Protein AF-A0A841IVF7-F1 (afdb_monomer_lite)

Radius of gyration: 19.18 Å; chains: 1; bounding box: 42×54×50 Å

Sequence (200 aa):
MPTNTLSPRYLPDASALAEALTGLGLSGRTAALVEQDPHLAGEALLDEADALRAAGAIQEALVLLDALIVHAPETEDRQYAAIGKLAILLEEQLFPLEAAHLVADLVASSVLEEGPAAALAPLLEEHGELDAALECYDIAVRGYLSAGVPEQAVLLLAVPLAGRARVRAALGLEPDFLDTAVHGLGTPEELMEELAAQVN

pLDDT: mean 80.24, std 16.7, range [33.09, 97.31]

Organism: NCBI:txid1478215

Foldseek 3Di:
DDDPPPDPPPQFPLVLLLVLCVVLVVPDDLSVCCVPPLLVSLVVLLVVLVVCVVVVVLVSSLSSLVSQLRGRRDPQSNLSSLLSNLVSCVVVVHPVVVNVVSLVVSLPPPPNALVSLLSNLVVCVVVVVLVSSLVSLCRNCVVDPPPHADPVCCLVNLSSLCSNLVSCVVVVHDDDPSVVVNVVPDDPVVSVVVVVVVVD

Structure (mmCIF, N/CA/C/O backbone):
data_AF-A0A841IVF7-F1
#
_entry.id   AF-A0A841IVF7-F1
#
loop_
_atom_site.group_PDB
_atom_site.id
_atom_site.type_symbol
_atom_site.label_atom_id
_atom_site.label_alt_id
_atom_site.label_comp_id
_atom_site.label_asym_id
_atom_site.label_entity_id
_atom_site.label_seq_id
_atom_site.pdbx_PDB_ins_code
_atom_site.Cartn_x
_atom_site.Cartn_y
_atom_site.Cartn_z
_atom_site.occupancy
_atom_site.B_iso_or_equiv
_atom_site.auth_seq_id
_atom_site.auth_comp_id
_atom_site.auth_asym_id
_atom_site.auth_atom_id
_atom_site.pdbx_PDB_model_num
ATOM 1 N N . MET A 1 1 ? 25.537 33.140 23.613 1.00 42.41 1 MET A N 1
ATOM 2 C CA . MET A 1 1 ? 25.293 31.758 23.160 1.00 42.41 1 MET A CA 1
ATOM 3 C C . MET A 1 1 ? 23.881 31.710 22.611 1.00 42.41 1 MET A C 1
ATOM 5 O O . MET A 1 1 ? 22.975 32.016 23.377 1.00 42.41 1 MET A O 1
ATOM 9 N N . PRO A 1 2 ? 23.693 31.493 21.302 1.00 35.69 2 PRO A N 1
ATOM 10 C CA . PRO A 1 2 ? 22.363 31.466 20.713 1.00 35.69 2 PRO A CA 1
ATOM 11 C C . PRO A 1 2 ? 21.631 30.204 21.177 1.00 35.69 2 PRO A C 1
ATOM 13 O O . PRO A 1 2 ? 22.116 29.087 21.012 1.00 35.69 2 PRO A O 1
ATOM 16 N N . THR A 1 3 ? 20.479 30.409 21.803 1.00 36.22 3 THR A N 1
ATOM 17 C CA . THR A 1 3 ? 19.482 29.382 22.086 1.00 36.22 3 THR A CA 1
ATOM 18 C C . THR A 1 3 ? 18.964 28.849 20.759 1.00 36.22 3 THR A C 1
ATOM 20 O O . THR A 1 3 ? 18.288 29.562 20.020 1.00 36.22 3 THR A O 1
ATOM 23 N N . ASN A 1 4 ? 19.326 27.608 20.448 1.00 33.09 4 ASN A N 1
ATOM 24 C CA . ASN A 1 4 ? 18.807 26.866 19.312 1.00 33.09 4 ASN A CA 1
ATOM 25 C C . ASN A 1 4 ? 17.347 26.501 19.616 1.00 33.09 4 ASN A C 1
ATOM 27 O O . ASN A 1 4 ? 17.060 25.468 20.216 1.00 33.09 4 ASN A O 1
ATOM 31 N N . THR A 1 5 ? 16.425 27.403 19.288 1.00 38.22 5 THR A N 1
ATOM 32 C CA . THR A 1 5 ? 14.998 27.100 19.226 1.00 38.22 5 THR A CA 1
ATOM 33 C C . THR A 1 5 ? 14.783 26.165 18.046 1.00 38.22 5 THR A C 1
ATOM 35 O O . THR A 1 5 ? 14.667 26.610 16.903 1.00 38.22 5 THR A O 1
ATOM 38 N N . LEU A 1 6 ? 14.761 24.862 18.332 1.00 34.84 6 LEU A N 1
ATOM 39 C CA . LEU A 1 6 ? 14.143 23.874 17.458 1.00 34.84 6 LEU A CA 1
ATOM 40 C C . LEU A 1 6 ? 12.738 24.388 17.131 1.00 34.84 6 LEU A C 1
ATOM 42 O O . LEU A 1 6 ? 11.906 24.561 18.020 1.00 34.84 6 LEU A O 1
ATOM 46 N N . SER A 1 7 ? 12.522 24.720 15.859 1.00 33.22 7 SER A N 1
ATOM 47 C CA . SER A 1 7 ? 11.189 25.026 15.347 1.00 33.22 7 SER A CA 1
ATOM 48 C C . SER A 1 7 ? 10.278 23.837 15.662 1.00 33.22 7 SER A C 1
ATOM 50 O O . SER A 1 7 ? 10.745 22.701 15.534 1.00 33.22 7 SER A O 1
ATOM 52 N N . PRO A 1 8 ? 9.020 24.055 16.080 1.00 37.00 8 PRO A N 1
ATOM 53 C CA . PRO A 1 8 ? 8.090 22.957 16.263 1.00 37.00 8 PRO A CA 1
ATOM 54 C C . PRO A 1 8 ? 7.908 22.314 14.890 1.00 37.00 8 PRO A C 1
ATOM 56 O O . PRO A 1 8 ? 7.289 22.893 13.997 1.00 37.00 8 PRO A O 1
ATOM 59 N N . ARG A 1 9 ? 8.522 21.142 14.694 1.00 39.34 9 ARG A N 1
ATOM 60 C CA . ARG A 1 9 ? 8.102 20.230 13.635 1.00 39.34 9 ARG A CA 1
ATOM 61 C C . ARG A 1 9 ? 6.612 20.035 13.868 1.00 39.34 9 ARG A C 1
ATOM 63 O O . ARG A 1 9 ? 6.215 19.773 15.000 1.00 39.34 9 ARG A O 1
ATOM 70 N N . TYR A 1 10 ? 5.826 20.309 12.837 1.00 37.81 10 TYR A N 1
ATOM 71 C CA . TYR A 1 10 ? 4.382 20.134 12.805 1.00 37.81 10 TYR A CA 1
ATOM 72 C C . TYR A 1 10 ? 4.056 18.790 13.464 1.00 37.81 10 TYR A C 1
ATOM 74 O O . TYR A 1 10 ? 4.381 17.756 12.894 1.00 37.81 10 TYR A O 1
ATOM 82 N N . LEU A 1 11 ? 3.559 18.809 14.704 1.00 40.91 11 LEU A N 1
ATOM 83 C CA . LEU A 1 11 ? 3.090 17.599 15.363 1.00 40.91 11 LEU A CA 1
ATOM 84 C C . LEU A 1 11 ? 1.728 17.316 14.725 1.00 40.91 11 LEU A C 1
ATOM 86 O O . LEU A 1 11 ? 0.830 18.151 14.866 1.00 40.91 11 LEU A O 1
ATOM 90 N N . PRO A 1 12 ? 1.587 16.225 13.965 1.00 52.69 12 PRO A N 1
ATOM 91 C CA . PRO A 1 12 ? 0.292 15.804 13.457 1.00 52.69 12 PRO A CA 1
ATOM 92 C C . PRO A 1 12 ? -0.668 15.591 14.632 1.00 52.69 12 PRO A C 1
ATOM 94 O O . PRO A 1 12 ? -0.243 15.352 15.765 1.00 52.69 12 PRO A O 1
ATOM 97 N N . ASP A 1 13 ? -1.962 15.769 14.374 1.00 66.06 13 ASP A N 1
ATOM 98 C CA . ASP A 1 13 ? -2.992 15.855 15.408 1.00 66.06 13 ASP A CA 1
ATOM 99 C C . ASP A 1 13 ? -3.288 14.480 16.029 1.00 66.06 13 ASP A C 1
ATOM 101 O O . ASP A 1 13 ? -4.289 13.831 15.729 1.00 66.06 13 ASP A O 1
ATOM 105 N N . ALA A 1 14 ? -2.391 14.022 16.904 1.00 64.31 14 ALA A N 1
ATOM 106 C CA . ALA A 1 14 ? -2.543 12.789 17.671 1.00 64.31 14 ALA A CA 1
ATOM 107 C C . ALA A 1 14 ? -3.846 12.776 18.496 1.00 64.31 14 ALA A C 1
ATOM 109 O O . ALA A 1 14 ? -4.376 11.705 18.785 1.00 64.31 14 ALA A O 1
ATOM 110 N N . SER A 1 15 ? -4.394 13.954 18.828 1.00 67.69 15 SER A N 1
ATOM 111 C CA . SER A 1 15 ? -5.693 14.079 19.495 1.00 67.69 15 SER A CA 1
ATOM 112 C C . SER A 1 15 ? -6.836 13.658 18.571 1.00 67.69 15 SER A C 1
ATOM 114 O O . SER A 1 15 ? -7.717 12.918 18.999 1.00 67.69 15 SER A O 1
ATOM 116 N N . ALA A 1 16 ? -6.807 14.068 17.301 1.00 69.81 16 ALA A N 1
ATOM 117 C CA . ALA A 1 16 ? -7.817 13.672 16.321 1.00 69.81 16 ALA A CA 1
ATOM 118 C C . ALA A 1 16 ? -7.763 12.169 15.991 1.00 69.81 16 ALA A C 1
ATOM 120 O O . ALA A 1 16 ? -8.808 11.523 15.894 1.00 69.81 16 ALA A O 1
ATOM 121 N N . LEU A 1 17 ? -6.560 11.582 15.904 1.00 73.88 17 LEU A N 1
ATOM 122 C CA . LEU A 1 17 ? -6.412 10.128 15.764 1.00 73.88 17 LEU A CA 1
ATOM 123 C C . LEU A 1 17 ? -6.995 9.397 16.986 1.00 73.88 17 LEU A C 1
ATOM 125 O O . LEU A 1 17 ? -7.781 8.467 16.830 1.00 73.88 17 LEU A O 1
ATOM 129 N N . ALA A 1 18 ? -6.687 9.850 18.205 1.00 71.94 18 ALA A N 1
ATOM 130 C CA . ALA A 1 18 ? -7.222 9.258 19.433 1.00 71.94 18 ALA A CA 1
ATOM 131 C C . ALA A 1 18 ? -8.760 9.359 19.541 1.00 71.94 18 ALA A C 1
ATOM 133 O O . ALA A 1 18 ? -9.417 8.419 20.008 1.00 71.94 18 ALA A O 1
ATOM 134 N N . GLU A 1 19 ? -9.356 10.465 19.084 1.00 73.06 19 GLU A N 1
ATOM 135 C CA . GLU A 1 19 ? -10.814 10.625 19.010 1.00 73.06 19 GLU A CA 1
ATOM 136 C C . GLU A 1 19 ? -11.451 9.616 18.044 1.00 73.06 19 GLU A C 1
ATOM 138 O O . GLU A 1 19 ? -12.434 8.962 18.409 1.00 73.06 19 GLU A O 1
ATOM 143 N N . ALA A 1 20 ? -10.864 9.422 16.857 1.00 71.81 20 ALA A N 1
ATOM 144 C CA . ALA A 1 20 ? -11.337 8.432 15.888 1.00 71.81 20 ALA A CA 1
ATOM 145 C C . ALA A 1 20 ? -11.286 7.000 16.454 1.00 71.81 20 ALA A C 1
ATOM 147 O O . ALA A 1 20 ? -12.266 6.257 16.361 1.00 71.81 20 ALA A O 1
ATOM 148 N N . LEU A 1 21 ? -10.190 6.639 17.132 1.00 76.75 21 LEU A N 1
ATOM 149 C CA . LEU A 1 21 ? -10.031 5.322 17.766 1.00 76.75 21 LEU A CA 1
ATOM 150 C C . LEU A 1 21 ? -11.040 5.084 18.891 1.00 76.75 21 LEU A C 1
ATOM 152 O O . LEU A 1 21 ? -11.575 3.982 19.034 1.00 76.75 21 LEU A O 1
ATOM 156 N N . THR A 1 22 ? -11.341 6.127 19.664 1.00 76.31 22 THR A N 1
ATOM 157 C CA . THR A 1 22 ? -12.374 6.071 20.706 1.00 76.31 22 THR A CA 1
ATOM 158 C C . THR A 1 22 ? -13.757 5.850 20.093 1.00 76.31 22 THR A C 1
ATOM 160 O O . THR A 1 22 ? -14.528 5.036 20.602 1.00 76.31 22 THR A O 1
ATOM 163 N N . GLY A 1 23 ? -14.062 6.523 18.977 1.00 72.38 23 GLY A N 1
ATOM 164 C CA . GLY A 1 23 ? -15.309 6.341 18.228 1.00 72.38 23 GLY A CA 1
ATOM 165 C C . GLY A 1 23 ? -15.510 4.917 17.696 1.00 72.38 23 GLY A C 1
ATOM 166 O O . GLY A 1 23 ? -16.646 4.451 17.636 1.00 72.38 23 GLY A O 1
ATOM 167 N N . LEU A 1 24 ? -14.418 4.213 17.386 1.00 71.88 24 LEU A N 1
ATOM 168 C CA . LEU A 1 24 ? -14.417 2.815 16.935 1.00 71.88 24 LEU A CA 1
ATOM 169 C C . LEU A 1 24 ? -14.447 1.788 18.076 1.00 71.88 24 LEU A C 1
ATOM 171 O O . LEU A 1 24 ? -14.479 0.586 17.827 1.00 71.88 24 LEU A O 1
ATOM 175 N N . GLY A 1 25 ? -14.417 2.228 19.337 1.00 70.12 25 GLY A N 1
ATOM 176 C CA . GLY A 1 25 ? -14.333 1.315 20.478 1.00 70.12 25 GLY A CA 1
ATOM 177 C C . GLY A 1 25 ? -12.988 0.587 20.588 1.00 70.12 25 GLY A C 1
ATOM 178 O O . GLY A 1 25 ? -12.860 -0.321 21.409 1.00 70.12 25 GLY A O 1
ATOM 179 N N . LEU A 1 26 ? -11.959 1.024 19.849 1.00 69.44 26 LEU A N 1
ATOM 180 C CA . LEU A 1 26 ? -10.576 0.525 19.921 1.00 69.44 26 LEU A CA 1
ATOM 181 C C . LEU A 1 26 ? -9.836 1.070 21.163 1.00 69.44 26 LEU A C 1
ATOM 183 O O . LEU A 1 26 ? -8.617 1.260 21.188 1.00 69.44 26 LEU A O 1
ATOM 187 N N . SER A 1 27 ? -10.591 1.347 22.229 1.00 58.25 27 SER A N 1
ATOM 188 C CA . SER A 1 27 ? -10.104 1.915 23.479 1.00 58.25 27 SER A CA 1
ATOM 189 C C . SER A 1 27 ? -9.449 0.821 24.320 1.00 58.25 27 SER A C 1
ATOM 191 O O . SER A 1 27 ? -10.119 0.039 24.997 1.00 58.25 27 SER A O 1
ATOM 193 N N . GLY A 1 28 ? -8.123 0.755 24.265 1.00 66.94 28 GLY A N 1
ATOM 194 C CA . GLY A 1 28 ? -7.343 -0.235 24.992 1.00 66.94 28 GLY A CA 1
ATOM 195 C C . GLY A 1 28 ? -5.858 -0.109 24.688 1.00 66.94 28 GLY A C 1
ATOM 196 O O . GLY A 1 28 ? -5.258 0.944 24.892 1.00 66.94 28 GLY A O 1
ATOM 197 N N . ARG A 1 29 ? -5.260 -1.201 24.205 1.00 60.38 29 ARG A N 1
ATOM 198 C CA . ARG A 1 29 ? -3.818 -1.296 23.942 1.00 60.38 29 ARG A CA 1
ATOM 199 C C . ARG A 1 29 ? -3.355 -0.343 22.837 1.00 60.38 29 ARG A C 1
ATOM 201 O O . ARG A 1 29 ? -2.281 0.228 22.962 1.00 60.38 29 ARG A O 1
ATOM 208 N N . THR A 1 30 ? -4.176 -0.143 21.811 1.00 64.88 30 THR A N 1
ATOM 209 C CA . THR A 1 30 ? -3.836 0.632 20.611 1.00 64.88 30 THR A CA 1
ATOM 210 C C . THR A 1 30 ? -3.903 2.139 20.862 1.00 64.88 30 THR A C 1
ATOM 212 O O . THR A 1 30 ? -2.964 2.853 20.532 1.00 64.88 30 THR A O 1
ATOM 215 N N . ALA A 1 31 ? -4.927 2.621 21.577 1.00 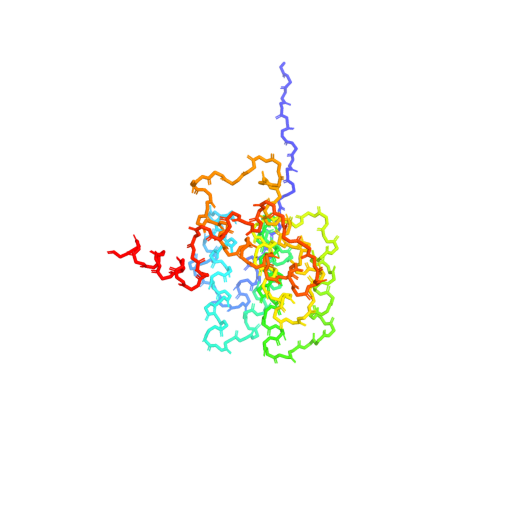65.50 31 ALA A N 1
ATOM 216 C CA . ALA A 1 31 ? -4.974 4.009 22.053 1.00 65.50 31 ALA A CA 1
ATOM 217 C C . ALA A 1 31 ? -3.799 4.344 22.995 1.00 65.50 31 ALA A C 1
ATOM 219 O O . ALA A 1 31 ? -3.183 5.399 22.874 1.00 65.50 31 ALA A O 1
ATOM 220 N N . ALA A 1 32 ? -3.428 3.415 23.887 1.00 66.75 32 ALA A N 1
ATOM 221 C CA . ALA A 1 32 ? -2.254 3.583 24.742 1.00 66.75 32 ALA A CA 1
ATOM 222 C C . ALA A 1 32 ? -0.936 3.606 23.945 1.00 66.75 32 ALA A C 1
ATOM 224 O O . ALA A 1 32 ? -0.005 4.299 24.348 1.00 66.75 32 ALA A O 1
ATOM 225 N N . LEU A 1 33 ? -0.852 2.876 22.826 1.00 68.75 33 LEU A N 1
ATOM 226 C CA . LEU A 1 33 ? 0.311 2.875 21.937 1.00 68.75 33 LEU A CA 1
ATOM 227 C C . LEU A 1 33 ? 0.450 4.218 21.204 1.00 68.75 33 LEU A C 1
ATOM 229 O O . LEU A 1 33 ? 1.538 4.780 21.194 1.00 68.75 33 LEU A O 1
ATOM 233 N N . VAL A 1 34 ? -0.656 4.781 20.700 1.00 70.19 34 VAL A N 1
ATOM 234 C CA . VAL A 1 34 ? -0.689 6.124 20.082 1.00 70.19 34 VAL A CA 1
ATOM 235 C C . VAL A 1 34 ? -0.215 7.205 21.049 1.00 70.19 34 VAL A C 1
ATOM 237 O O . VAL A 1 34 ? 0.497 8.118 20.646 1.00 70.19 34 VAL A O 1
ATOM 240 N N . GLU A 1 35 ? -0.583 7.113 22.328 1.00 68.50 35 GLU A N 1
ATOM 241 C CA . GLU A 1 35 ? -0.150 8.084 23.338 1.00 68.50 35 GLU A CA 1
ATOM 242 C C . GLU A 1 35 ? 1.317 7.907 23.766 1.00 68.50 35 GLU A C 1
ATOM 244 O O . GLU A 1 35 ? 1.982 8.891 24.095 1.00 68.50 35 GLU A O 1
ATOM 249 N N . GLN A 1 36 ? 1.819 6.669 23.809 1.00 73.00 36 GLN A N 1
ATOM 250 C CA . GLN A 1 36 ? 3.150 6.353 24.344 1.00 73.00 36 GLN A CA 1
ATOM 251 C C . GLN A 1 36 ? 4.253 6.401 23.288 1.00 73.00 36 GLN A C 1
ATOM 253 O O . GLN A 1 36 ? 5.351 6.869 23.588 1.00 73.00 36 GLN A O 1
ATOM 258 N N . ASP A 1 37 ? 3.966 5.922 22.079 1.00 72.88 37 ASP A N 1
ATOM 259 C CA . ASP A 1 37 ? 4.894 5.900 20.953 1.00 72.88 37 ASP A CA 1
ATOM 260 C C . ASP A 1 37 ? 4.135 6.070 19.621 1.00 72.88 37 ASP A C 1
ATOM 262 O O . ASP A 1 37 ? 3.847 5.091 18.927 1.00 72.88 37 ASP A O 1
ATOM 266 N N . PRO A 1 38 ? 3.789 7.320 19.251 1.00 67.06 38 PRO A N 1
ATOM 267 C CA . PRO A 1 38 ? 3.037 7.611 18.033 1.00 67.06 38 PRO A CA 1
ATOM 268 C C . PRO A 1 38 ? 3.677 7.057 16.753 1.00 67.06 38 PRO A C 1
ATOM 270 O O . PRO A 1 38 ? 2.960 6.775 15.800 1.00 67.06 38 PRO A O 1
ATOM 273 N N . HIS A 1 39 ? 5.004 6.898 16.725 1.00 67.88 39 HIS A N 1
ATOM 274 C CA . HIS A 1 39 ? 5.728 6.394 15.556 1.00 67.88 39 HIS A CA 1
ATOM 275 C C . HIS A 1 39 ? 5.535 4.887 15.362 1.00 67.88 39 HIS A C 1
ATOM 277 O O . HIS A 1 39 ? 5.452 4.426 14.234 1.00 67.88 39 HIS A O 1
ATOM 283 N N . LEU A 1 40 ? 5.421 4.123 16.453 1.00 70.75 40 LEU A N 1
ATOM 284 C CA . LEU A 1 40 ? 5.098 2.691 16.391 1.00 70.75 40 LEU A CA 1
ATOM 285 C C . LEU A 1 40 ? 3.592 2.430 16.285 1.00 70.75 40 LEU A C 1
ATOM 287 O O . LEU A 1 40 ? 3.162 1.291 16.110 1.00 70.75 40 LEU A O 1
ATOM 291 N N . ALA A 1 41 ? 2.775 3.472 16.429 1.00 78.94 41 ALA A N 1
ATOM 292 C CA . ALA A 1 41 ? 1.334 3.330 16.403 1.00 78.94 41 ALA A CA 1
ATOM 293 C C . ALA A 1 41 ? 0.769 3.133 14.995 1.00 78.94 41 ALA A C 1
ATOM 295 O O . ALA A 1 41 ? -0.257 2.473 14.873 1.00 78.94 41 ALA A O 1
ATOM 296 N N . GLY A 1 42 ? 1.420 3.664 13.956 1.00 82.00 42 GLY A N 1
ATOM 297 C CA . GLY A 1 42 ? 0.974 3.511 12.569 1.00 82.00 42 GLY A CA 1
ATOM 298 C C . GLY A 1 42 ? 0.882 2.050 12.141 1.00 82.00 42 GLY A C 1
ATOM 299 O O . GLY A 1 42 ? -0.206 1.581 11.820 1.00 82.00 42 GLY A O 1
ATOM 300 N N . GLU A 1 43 ? 1.989 1.313 12.246 1.00 83.81 43 GLU A N 1
ATOM 301 C CA . GLU A 1 43 ? 2.066 -0.123 11.930 1.00 83.81 43 GLU A CA 1
ATOM 302 C C . GLU A 1 43 ? 1.032 -0.941 12.720 1.00 83.81 43 GLU A C 1
ATOM 304 O O . GLU A 1 43 ? 0.234 -1.670 12.140 1.00 83.81 43 GLU A O 1
ATOM 309 N N . ALA A 1 44 ? 0.944 -0.738 14.038 1.00 85.31 44 ALA A N 1
ATOM 310 C CA . ALA A 1 44 ? -0.021 -1.460 14.868 1.00 85.31 44 ALA A CA 1
ATOM 311 C C . ALA A 1 44 ? -1.490 -1.155 14.511 1.00 85.31 44 ALA A C 1
ATOM 313 O O . ALA A 1 44 ? -2.369 -1.991 14.721 1.00 85.31 44 ALA A O 1
ATOM 314 N N . LEU A 1 45 ? -1.780 0.053 14.022 1.00 88.94 45 LEU A N 1
ATOM 315 C CA . LEU A 1 45 ? -3.118 0.437 13.572 1.00 88.94 45 LEU A CA 1
ATOM 316 C C . LEU A 1 45 ? -3.429 -0.096 12.168 1.00 88.94 45 LEU A C 1
ATOM 318 O O . LEU A 1 45 ? -4.589 -0.398 11.894 1.00 88.94 45 LEU A O 1
ATOM 322 N N . LEU A 1 46 ? -2.424 -0.240 11.303 1.00 91.31 46 LEU A N 1
ATOM 323 C CA . LEU A 1 46 ? -2.560 -0.927 10.016 1.00 91.31 46 LEU A CA 1
ATOM 324 C C . LEU A 1 46 ? -2.861 -2.419 10.231 1.00 91.31 46 LEU A C 1
ATOM 326 O O . LEU A 1 46 ? -3.839 -2.918 9.677 1.00 91.31 46 LEU A O 1
ATOM 330 N N . ASP A 1 47 ? -2.130 -3.084 11.131 1.00 90.44 47 ASP A N 1
ATOM 331 C CA . ASP A 1 47 ? -2.389 -4.479 11.522 1.00 90.44 47 ASP A CA 1
ATOM 332 C C . ASP A 1 47 ? -3.812 -4.671 12.077 1.00 90.44 47 ASP A C 1
ATOM 334 O O . ASP A 1 47 ? -4.490 -5.662 11.790 1.00 90.44 47 ASP A O 1
ATOM 338 N N . GLU A 1 48 ? -4.297 -3.716 12.877 1.00 89.75 48 GLU A N 1
ATOM 339 C CA . GLU A 1 48 ? -5.665 -3.740 13.402 1.00 89.75 48 GLU A CA 1
ATOM 340 C C . GLU A 1 48 ? -6.705 -3.564 12.281 1.00 89.75 48 GLU A C 1
ATOM 342 O O . GLU A 1 48 ? -7.733 -4.245 12.286 1.00 89.75 48 GLU A O 1
ATOM 347 N N . ALA A 1 49 ? -6.448 -2.695 11.297 1.00 91.88 49 ALA A N 1
ATOM 348 C CA . ALA A 1 49 ? -7.326 -2.539 10.138 1.00 91.88 49 ALA A CA 1
ATOM 349 C C . ALA A 1 49 ? -7.423 -3.841 9.325 1.00 91.88 49 ALA A C 1
ATOM 351 O O . ALA A 1 49 ? -8.526 -4.245 8.939 1.00 91.88 49 ALA A O 1
ATOM 352 N N . ASP A 1 50 ? -6.301 -4.538 9.137 1.00 92.25 50 ASP A N 1
ATOM 353 C CA . ASP A 1 50 ? -6.266 -5.847 8.482 1.00 92.25 50 ASP A CA 1
ATOM 354 C C . ASP A 1 50 ? -7.004 -6.920 9.295 1.00 92.25 50 ASP A C 1
ATOM 356 O O . ASP A 1 50 ? -7.758 -7.722 8.733 1.00 92.25 50 ASP A O 1
ATOM 360 N N . ALA A 1 51 ? -6.877 -6.908 10.626 1.00 91.06 51 ALA A N 1
ATOM 361 C CA . ALA A 1 51 ? -7.622 -7.811 11.502 1.00 91.06 51 ALA A CA 1
ATOM 362 C C . ALA A 1 51 ? -9.143 -7.574 11.432 1.00 91.06 51 ALA A C 1
ATOM 364 O O . ALA A 1 51 ? -9.917 -8.535 11.351 1.00 91.06 51 ALA A O 1
ATOM 365 N N . LEU A 1 52 ? -9.582 -6.310 11.413 1.00 91.31 52 LEU A N 1
ATOM 366 C CA . LEU A 1 52 ? -10.989 -5.936 11.233 1.00 91.31 52 LEU A CA 1
ATOM 367 C C . LEU A 1 52 ? -11.520 -6.419 9.880 1.00 91.31 52 LEU A C 1
ATOM 369 O O . LEU A 1 52 ? -12.580 -7.049 9.819 1.00 91.31 52 LEU A O 1
ATOM 373 N N . ARG A 1 53 ? -10.754 -6.196 8.806 1.00 93.75 53 ARG A N 1
ATOM 374 C CA . ARG A 1 53 ? -11.079 -6.682 7.461 1.00 93.75 53 ARG A CA 1
ATOM 375 C C . ARG A 1 53 ? -11.219 -8.205 7.436 1.00 93.75 53 ARG A C 1
ATOM 377 O O . ARG A 1 53 ? -12.241 -8.710 6.975 1.00 93.75 53 ARG A O 1
ATOM 384 N N . ALA A 1 54 ? -10.255 -8.939 7.994 1.00 93.31 54 ALA A N 1
ATOM 385 C CA . ALA A 1 54 ? -10.286 -10.402 8.060 1.00 93.31 54 ALA A CA 1
ATOM 386 C C . ALA A 1 54 ? -11.475 -10.945 8.879 1.00 93.31 54 ALA A C 1
ATOM 388 O O . ALA A 1 54 ? -11.983 -12.034 8.600 1.00 93.31 54 ALA A O 1
ATOM 389 N N . ALA A 1 55 ? -11.951 -10.184 9.868 1.00 92.88 55 ALA A N 1
ATOM 390 C CA . ALA A 1 55 ? -13.149 -10.497 10.644 1.00 92.88 55 ALA A CA 1
ATOM 391 C C . ALA A 1 55 ? -14.472 -10.120 9.937 1.00 92.88 55 ALA A C 1
ATOM 393 O O . ALA A 1 55 ? -15.548 -10.387 10.478 1.00 92.88 55 ALA A O 1
ATOM 394 N N . GLY A 1 56 ? -14.415 -9.508 8.748 1.00 92.38 56 GLY A N 1
ATOM 395 C CA . GLY A 1 56 ? -15.578 -9.022 8.000 1.00 92.38 56 GLY A CA 1
ATOM 396 C C . GLY A 1 56 ? -16.136 -7.683 8.501 1.00 92.38 56 GLY A C 1
ATOM 397 O O . GLY A 1 56 ? -17.196 -7.254 8.042 1.00 92.38 56 GLY A O 1
ATOM 398 N N . ALA A 1 57 ? -15.440 -7.007 9.419 1.00 92.50 57 ALA A N 1
ATOM 399 C CA . ALA A 1 57 ? -15.776 -5.672 9.917 1.00 92.50 57 ALA A CA 1
ATOM 400 C C . ALA A 1 57 ? -15.258 -4.589 8.947 1.00 92.50 57 ALA A C 1
ATOM 402 O O . ALA A 1 57 ? -14.416 -3.754 9.283 1.00 92.50 57 ALA A O 1
ATOM 403 N N . ILE A 1 58 ? -15.729 -4.655 7.695 1.00 93.94 58 ILE A N 1
ATOM 404 C CA . ILE A 1 58 ? -15.221 -3.847 6.575 1.00 93.94 58 ILE A CA 1
ATOM 405 C C . ILE A 1 58 ? -15.397 -2.347 6.827 1.00 93.94 58 ILE A C 1
ATOM 407 O O . ILE A 1 58 ? -14.504 -1.555 6.535 1.00 93.94 58 ILE A O 1
ATOM 411 N N . GLN A 1 59 ? -16.536 -1.934 7.386 1.00 91.19 59 GLN A N 1
ATOM 412 C CA . GLN A 1 59 ? -16.812 -0.517 7.606 1.00 91.19 59 GLN A CA 1
ATOM 413 C C . GLN A 1 59 ? -15.904 0.070 8.691 1.00 91.19 59 GLN A C 1
ATOM 415 O O . GLN A 1 59 ? -15.442 1.202 8.558 1.00 91.19 59 GLN A O 1
ATOM 420 N N . GLU A 1 60 ? -15.646 -0.694 9.747 1.00 89.25 60 GLU A N 1
ATOM 421 C CA . GLU A 1 60 ? -14.747 -0.329 10.834 1.00 89.25 60 GLU A CA 1
ATOM 422 C C . GLU A 1 60 ? -13.300 -0.224 10.342 1.00 89.25 60 GLU A C 1
ATOM 424 O O . GLU A 1 60 ? -12.629 0.760 10.655 1.00 89.25 60 GLU A O 1
ATOM 429 N N . ALA A 1 61 ? -12.853 -1.173 9.509 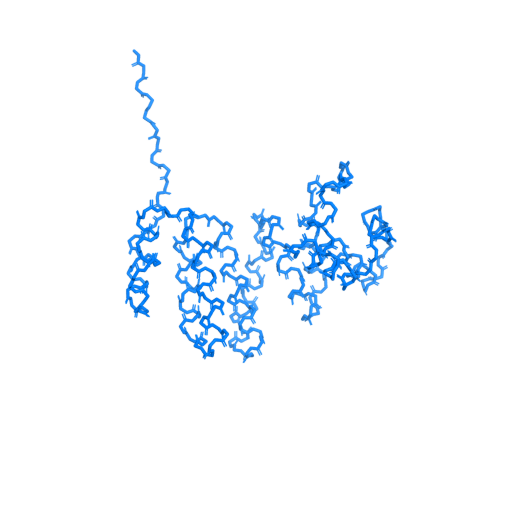1.00 93.50 61 ALA A N 1
ATOM 430 C CA . ALA A 1 61 ? -11.545 -1.114 8.859 1.00 93.50 61 ALA A CA 1
ATOM 431 C C . ALA A 1 61 ? -11.402 0.151 7.995 1.00 93.50 61 ALA A C 1
ATOM 433 O O . ALA A 1 61 ? -10.424 0.884 8.130 1.00 93.50 61 ALA A O 1
ATOM 434 N N . LEU A 1 62 ? -12.406 0.466 7.166 1.00 93.19 62 LEU A N 1
ATOM 435 C CA . LEU A 1 62 ? -12.394 1.668 6.323 1.00 93.19 62 LEU A CA 1
ATOM 436 C C . LEU A 1 62 ? -12.323 2.961 7.145 1.00 93.19 62 LEU A C 1
ATOM 438 O O . LEU A 1 62 ? -11.555 3.855 6.799 1.00 93.19 62 LEU A O 1
ATOM 442 N N . VAL A 1 63 ? -13.074 3.059 8.248 1.00 91.31 63 VAL A N 1
ATOM 443 C CA . VAL A 1 63 ? -13.030 4.245 9.123 1.00 91.31 63 VAL A CA 1
ATOM 444 C C . VAL A 1 63 ? -11.659 4.394 9.785 1.00 91.31 63 VAL A C 1
ATOM 446 O O . VAL A 1 63 ? -11.157 5.513 9.899 1.00 91.31 63 VAL A O 1
ATOM 449 N N . LEU A 1 64 ? -11.039 3.288 10.204 1.00 91.06 64 LEU A N 1
ATOM 450 C CA . LEU A 1 64 ? -9.695 3.310 10.778 1.00 91.06 64 LEU A CA 1
ATOM 451 C C . LEU A 1 64 ? -8.647 3.766 9.752 1.00 91.06 64 LEU A C 1
ATOM 453 O O . LEU A 1 64 ? -7.831 4.639 10.050 1.00 91.06 64 LEU A O 1
ATOM 457 N N . LEU A 1 65 ? -8.705 3.230 8.533 1.00 94.38 65 LEU A N 1
ATOM 458 C CA . LEU A 1 65 ? -7.800 3.608 7.447 1.00 94.38 65 LEU A CA 1
ATOM 459 C C . LEU A 1 65 ? -7.980 5.079 7.057 1.00 94.38 65 LEU A C 1
ATOM 461 O O . LEU A 1 65 ? -6.990 5.788 6.900 1.00 94.38 65 LEU A O 1
ATOM 465 N N . ASP A 1 66 ? -9.216 5.581 7.000 1.00 93.44 66 ASP A N 1
ATOM 466 C CA . ASP A 1 66 ? -9.481 7.008 6.781 1.00 93.44 66 ASP A CA 1
ATOM 467 C C . ASP A 1 66 ? -8.875 7.892 7.877 1.00 93.44 66 ASP A C 1
ATOM 469 O O . ASP A 1 66 ? -8.284 8.935 7.584 1.00 93.44 66 ASP A O 1
ATOM 473 N N . ALA A 1 67 ? -8.953 7.464 9.140 1.00 90.31 67 ALA A N 1
ATOM 474 C CA . ALA A 1 67 ? -8.312 8.182 10.237 1.00 90.31 67 ALA A CA 1
ATOM 475 C C . ALA A 1 67 ? -6.780 8.204 10.087 1.00 90.31 67 ALA A C 1
ATOM 477 O O . ALA A 1 67 ? -6.160 9.250 10.294 1.00 90.31 67 ALA A O 1
ATOM 478 N N . LEU A 1 68 ? -6.168 7.088 9.683 1.00 91.12 68 LEU A N 1
ATOM 479 C CA . LEU A 1 68 ? -4.726 7.003 9.446 1.00 91.12 68 LEU A CA 1
ATOM 480 C C . LEU A 1 68 ? -4.275 7.878 8.272 1.00 91.12 68 LEU A C 1
ATOM 482 O O . LEU A 1 68 ? -3.320 8.636 8.425 1.00 91.12 68 LEU A O 1
ATOM 486 N N . ILE A 1 69 ? -4.988 7.858 7.143 1.00 92.62 69 ILE A N 1
ATOM 487 C CA . ILE A 1 69 ? -4.676 8.688 5.964 1.00 92.62 69 ILE A CA 1
ATOM 488 C C . ILE A 1 69 ? -4.584 10.173 6.346 1.00 92.62 69 ILE A C 1
ATOM 490 O O . ILE A 1 69 ? -3.688 10.894 5.895 1.00 92.62 69 ILE A O 1
ATOM 494 N N . VAL A 1 70 ? -5.498 10.638 7.201 1.00 89.44 70 VAL A N 1
ATOM 495 C CA . VAL A 1 70 ? -5.569 12.050 7.597 1.00 89.44 70 VAL A CA 1
ATOM 496 C C . VAL A 1 70 ? -4.580 12.384 8.720 1.00 89.44 70 VAL A C 1
ATOM 498 O O . VAL A 1 70 ? -3.949 13.448 8.689 1.00 89.44 70 VAL A O 1
ATOM 501 N N . HIS A 1 71 ? -4.439 11.503 9.714 1.00 85.19 71 HIS A N 1
ATOM 502 C CA . HIS A 1 71 ? -3.841 11.856 11.004 1.00 85.19 71 HIS A CA 1
ATOM 503 C C . HIS A 1 71 ? -2.544 11.125 11.353 1.00 85.19 71 HIS A C 1
ATOM 505 O O . HIS A 1 71 ? -1.871 11.568 12.286 1.00 85.19 71 HIS A O 1
ATOM 511 N N . ALA A 1 72 ? -2.157 10.062 10.637 1.00 84.31 72 ALA A N 1
ATOM 512 C CA . ALA A 1 72 ? -0.950 9.308 10.978 1.00 84.31 72 ALA A CA 1
ATOM 513 C C . ALA A 1 72 ? 0.299 10.206 10.945 1.00 84.31 72 ALA A C 1
ATOM 515 O O . ALA A 1 72 ? 0.382 11.131 10.124 1.00 84.31 72 ALA A O 1
ATOM 516 N N . PRO A 1 73 ? 1.257 10.010 11.863 1.00 77.38 73 PRO A N 1
ATOM 517 C CA . PRO A 1 73 ? 2.368 10.929 11.989 1.00 77.38 73 PRO A CA 1
ATOM 518 C C . PRO A 1 73 ? 3.373 10.821 10.850 1.00 77.38 73 PRO A C 1
ATOM 520 O O . PRO A 1 73 ? 3.841 11.849 10.355 1.00 77.38 73 PRO A O 1
ATOM 523 N N . GLU A 1 74 ? 3.656 9.595 10.425 1.00 85.44 74 GLU A N 1
ATOM 524 C CA . GLU A 1 74 ? 4.583 9.317 9.342 1.00 85.44 74 GLU A CA 1
ATOM 525 C C . GLU A 1 74 ? 3.872 9.341 7.993 1.00 85.44 74 GLU A C 1
ATOM 527 O O . GLU A 1 74 ? 2.702 8.980 7.858 1.00 85.44 74 GLU A O 1
ATOM 532 N N . THR A 1 75 ? 4.592 9.810 6.974 1.00 89.00 75 THR A N 1
ATOM 533 C CA . THR A 1 75 ? 4.050 9.864 5.610 1.00 89.00 75 THR A CA 1
ATOM 534 C C . THR A 1 75 ? 3.847 8.454 5.062 1.00 89.00 75 THR A C 1
ATOM 536 O O . THR A 1 75 ? 2.823 8.200 4.432 1.00 89.00 75 THR A O 1
ATOM 539 N N . GLU A 1 76 ? 4.777 7.543 5.354 1.00 90.56 76 GLU A N 1
ATOM 540 C CA . GLU A 1 76 ? 4.713 6.140 4.946 1.00 90.56 76 GLU A CA 1
ATOM 541 C C . GLU A 1 76 ? 3.441 5.446 5.470 1.00 90.56 76 GLU A C 1
ATOM 543 O O . GLU A 1 76 ? 2.704 4.852 4.686 1.00 90.56 76 GLU A O 1
ATOM 548 N N . ASP A 1 77 ? 3.090 5.634 6.749 1.00 90.94 77 ASP A N 1
ATOM 549 C CA . ASP A 1 77 ? 1.862 5.079 7.346 1.00 90.94 77 ASP A CA 1
ATOM 550 C C . ASP A 1 77 ? 0.591 5.563 6.635 1.00 90.94 77 ASP A C 1
ATOM 552 O O . ASP A 1 77 ? -0.341 4.791 6.403 1.00 90.94 77 ASP A O 1
ATOM 556 N N . ARG A 1 78 ? 0.541 6.848 6.252 1.00 92.19 78 ARG A N 1
ATOM 557 C CA . ARG A 1 78 ? -0.593 7.402 5.487 1.00 92.19 78 ARG A CA 1
ATOM 558 C C . ARG A 1 78 ? -0.706 6.748 4.115 1.00 92.19 78 ARG A C 1
ATOM 560 O O . ARG A 1 78 ? -1.818 6.512 3.645 1.00 92.19 78 ARG A O 1
ATOM 567 N N . GLN A 1 79 ? 0.431 6.484 3.470 1.00 94.62 79 GLN A N 1
ATOM 568 C CA . GLN A 1 79 ? 0.478 5.829 2.164 1.00 94.62 79 GLN A CA 1
ATOM 569 C C . GLN A 1 79 ? 0.021 4.372 2.275 1.00 94.62 79 GLN A C 1
ATOM 571 O O . GLN A 1 79 ? -0.843 3.959 1.503 1.00 94.62 79 GLN A O 1
ATOM 576 N N . TYR A 1 80 ? 0.504 3.619 3.268 1.00 95.31 80 TYR A N 1
ATOM 577 C CA . TYR A 1 80 ? 0.018 2.261 3.525 1.00 95.31 80 TYR A CA 1
ATOM 578 C C . TYR A 1 80 ? -1.473 2.229 3.863 1.00 95.31 80 TYR A C 1
ATOM 580 O O . TYR A 1 80 ? -2.189 1.379 3.338 1.00 95.31 80 TYR A O 1
ATOM 588 N N . ALA A 1 81 ? -1.980 3.182 4.649 1.00 95.94 81 ALA A N 1
ATOM 589 C CA . ALA A 1 81 ? -3.409 3.265 4.948 1.00 95.94 81 ALA A CA 1
ATOM 590 C C . ALA A 1 81 ? -4.255 3.530 3.689 1.00 95.94 81 ALA A C 1
ATOM 592 O O . ALA A 1 81 ? -5.303 2.910 3.497 1.00 95.94 81 ALA A O 1
ATOM 593 N N . ALA A 1 82 ? -3.785 4.402 2.792 1.00 96.56 82 ALA A N 1
ATOM 594 C CA . ALA A 1 82 ? -4.416 4.629 1.494 1.00 96.56 82 ALA A CA 1
ATOM 595 C C . ALA A 1 82 ? -4.406 3.364 0.618 1.00 96.56 82 ALA A C 1
ATOM 597 O O . ALA A 1 82 ? -5.427 3.027 0.023 1.00 96.56 82 ALA A O 1
ATOM 598 N N . ILE A 1 83 ? -3.297 2.623 0.578 1.00 96.75 83 ILE A N 1
ATOM 599 C CA . ILE A 1 83 ? -3.197 1.365 -0.178 1.00 96.75 83 ILE A CA 1
ATOM 600 C C . ILE A 1 83 ? -4.122 0.291 0.415 1.00 96.75 83 ILE A C 1
ATOM 602 O O . ILE A 1 83 ? -4.856 -0.356 -0.328 1.00 96.75 83 ILE A O 1
ATOM 606 N N . GLY A 1 84 ? -4.157 0.143 1.742 1.00 96.62 84 GLY A N 1
ATOM 607 C CA . GLY A 1 84 ? -5.061 -0.785 2.427 1.00 96.62 84 GLY A CA 1
ATOM 608 C C . GLY A 1 84 ? -6.532 -0.459 2.164 1.00 96.62 84 GLY A C 1
ATOM 609 O O . GLY A 1 84 ? -7.327 -1.349 1.853 1.00 96.62 84 GLY A O 1
ATOM 610 N N . LYS A 1 85 ? -6.894 0.832 2.185 1.00 97.31 85 LYS A N 1
ATOM 611 C CA . LYS A 1 85 ? -8.243 1.284 1.815 1.00 97.31 85 LYS A CA 1
ATOM 612 C C . LYS A 1 85 ? -8.549 0.951 0.358 1.00 97.31 85 LYS A C 1
ATOM 614 O O . LYS A 1 85 ? -9.619 0.417 0.077 1.00 97.31 85 LYS A O 1
ATOM 619 N N . LEU A 1 86 ? -7.619 1.228 -0.555 1.00 96.62 86 LEU A N 1
ATOM 620 C CA . LEU A 1 86 ? -7.775 0.908 -1.970 1.00 96.62 86 LEU A CA 1
ATOM 621 C C . LEU A 1 86 ? -8.019 -0.592 -2.186 1.00 96.62 86 LEU A C 1
ATOM 623 O O . LEU A 1 86 ? -8.945 -0.944 -2.913 1.00 96.62 86 LEU A O 1
ATOM 627 N N . ALA A 1 87 ? -7.252 -1.461 -1.522 1.00 95.69 87 ALA A N 1
ATOM 628 C CA . ALA A 1 87 ? -7.419 -2.910 -1.615 1.00 95.69 87 ALA A CA 1
ATOM 629 C C . ALA A 1 87 ? -8.833 -3.350 -1.201 1.00 95.69 87 ALA A C 1
ATOM 631 O O . ALA A 1 87 ? -9.494 -4.068 -1.948 1.00 95.69 87 ALA A O 1
ATOM 632 N N . ILE A 1 88 ? -9.345 -2.840 -0.071 1.00 95.50 88 ILE A N 1
ATOM 633 C CA . ILE A 1 88 ? -10.722 -3.117 0.373 1.00 95.50 88 ILE A CA 1
ATOM 634 C C . ILE A 1 88 ? -11.745 -2.650 -0.668 1.00 95.50 88 ILE A C 1
ATOM 636 O O . ILE A 1 88 ? -12.663 -3.394 -1.004 1.00 95.50 88 ILE A O 1
ATOM 640 N N . LEU A 1 89 ? -11.608 -1.422 -1.181 1.00 95.00 89 LEU A N 1
ATOM 641 C CA . LEU A 1 89 ? -12.559 -0.873 -2.152 1.00 95.00 89 LEU A CA 1
ATOM 642 C C . LEU A 1 89 ? -12.607 -1.697 -3.444 1.00 95.00 89 LEU A C 1
ATOM 644 O O . LEU A 1 89 ? -13.689 -1.924 -3.985 1.00 95.00 89 LEU A O 1
ATOM 648 N N . LEU A 1 90 ? -11.449 -2.148 -3.926 1.00 92.94 90 LEU A N 1
ATOM 649 C CA . LEU A 1 90 ? -11.342 -2.942 -5.145 1.00 92.94 90 LEU A CA 1
ATOM 650 C C . LEU A 1 90 ? -11.912 -4.354 -4.964 1.00 92.94 90 LEU A C 1
ATOM 652 O O . LEU A 1 90 ? -12.760 -4.772 -5.754 1.00 92.94 90 LEU A O 1
ATOM 656 N N . GLU A 1 91 ? -11.521 -5.058 -3.901 1.00 92.56 91 GLU A N 1
ATOM 657 C CA . GLU A 1 91 ? -11.967 -6.432 -3.641 1.00 92.56 91 GLU A CA 1
ATOM 658 C C . GLU A 1 91 ? -13.470 -6.527 -3.357 1.00 92.56 91 GLU A C 1
ATOM 660 O O . GLU A 1 91 ? -14.164 -7.383 -3.913 1.00 92.56 91 GLU A O 1
ATOM 665 N N . GLU A 1 92 ? -13.993 -5.611 -2.539 1.00 92.94 92 GLU A N 1
ATOM 666 C CA . GLU A 1 92 ? -15.416 -5.558 -2.185 1.00 92.94 92 GLU A CA 1
ATOM 667 C C . GLU A 1 92 ? -16.262 -4.852 -3.264 1.00 92.94 92 GLU A C 1
ATOM 669 O O . GLU A 1 92 ? -17.488 -4.766 -3.150 1.00 92.94 92 GLU A O 1
ATOM 674 N N . GLN A 1 93 ? -15.626 -4.343 -4.329 1.00 91.88 93 GLN A N 1
ATOM 675 C CA . GLN A 1 93 ? -16.254 -3.585 -5.422 1.00 91.88 93 GLN A CA 1
ATOM 676 C C . GLN A 1 93 ? -17.069 -2.380 -4.916 1.00 91.88 93 GLN A C 1
ATOM 678 O O . GLN A 1 93 ? -18.149 -2.054 -5.426 1.00 91.88 93 GLN A O 1
ATOM 683 N N . LEU A 1 94 ? -16.542 -1.704 -3.895 1.00 87.62 94 LEU A N 1
ATOM 684 C CA . LEU A 1 94 ? -17.153 -0.550 -3.248 1.00 87.62 94 LEU A CA 1
ATOM 685 C C . LEU A 1 94 ? -16.629 0.752 -3.855 1.00 87.62 94 LEU A C 1
ATOM 687 O O . LEU A 1 94 ? -15.451 0.888 -4.163 1.00 87.62 94 LEU A O 1
ATOM 691 N N . PHE A 1 95 ? -17.523 1.734 -3.990 1.00 90.38 95 PHE A N 1
ATOM 692 C CA . PHE A 1 95 ? -17.194 3.123 -4.340 1.00 90.38 95 PHE A CA 1
ATOM 693 C C . PHE A 1 95 ? -16.138 3.261 -5.464 1.00 90.38 95 PHE A C 1
ATOM 695 O O . PHE A 1 95 ? -15.082 3.855 -5.258 1.00 90.38 95 PHE A O 1
ATOM 702 N N . PRO A 1 96 ? -16.411 2.782 -6.693 1.00 90.00 96 PRO A N 1
ATOM 703 C CA . PRO A 1 96 ? -15.400 2.696 -7.756 1.00 90.00 96 PRO A CA 1
ATOM 704 C C . PRO A 1 96 ? -14.780 4.048 -8.143 1.00 90.00 96 PRO A C 1
ATOM 706 O O . PRO A 1 96 ? -13.626 4.110 -8.554 1.00 90.00 96 PRO A O 1
ATOM 709 N N . LEU A 1 97 ? -15.526 5.148 -7.993 1.00 92.25 97 LEU A N 1
ATOM 710 C CA . LEU A 1 97 ? -14.993 6.493 -8.217 1.00 92.25 97 LEU A CA 1
ATOM 711 C C . LEU A 1 97 ? -13.972 6.895 -7.143 1.00 92.25 97 LEU A C 1
ATOM 713 O O . LEU A 1 97 ? -12.998 7.574 -7.445 1.00 92.25 97 LEU A O 1
ATOM 717 N N . GLU A 1 98 ? -14.199 6.486 -5.899 1.00 92.25 98 GLU A N 1
ATOM 718 C CA . GLU A 1 98 ? -13.281 6.739 -4.792 1.00 92.25 98 GLU A CA 1
ATOM 719 C C . GLU A 1 98 ? -12.002 5.919 -4.947 1.00 92.25 98 GLU A C 1
ATOM 721 O O . GLU A 1 98 ? -10.918 6.482 -4.834 1.00 92.25 98 GLU A O 1
ATOM 726 N N . ALA A 1 99 ? -12.117 4.638 -5.314 1.00 92.25 99 ALA A N 1
ATOM 727 C CA . ALA A 1 99 ? -10.963 3.805 -5.648 1.00 92.25 99 ALA A CA 1
ATOM 728 C C . ALA A 1 99 ? -10.127 4.426 -6.783 1.00 92.25 99 ALA A C 1
ATOM 730 O O . ALA A 1 99 ? -8.912 4.553 -6.660 1.00 92.25 99 ALA A O 1
ATOM 731 N N . ALA A 1 100 ? -10.778 4.896 -7.854 1.00 90.50 100 ALA A N 1
ATOM 732 C CA . ALA A 1 100 ? -10.091 5.550 -8.968 1.00 90.50 100 ALA A CA 1
ATOM 733 C C . ALA A 1 100 ? -9.388 6.857 -8.557 1.00 90.50 100 ALA A C 1
ATOM 735 O O . ALA A 1 100 ? -8.270 7.116 -9.000 1.00 90.50 100 ALA A O 1
ATOM 736 N N . HIS A 1 101 ? -10.012 7.677 -7.703 1.00 91.56 101 HIS A N 1
ATOM 737 C CA . HIS A 1 101 ? -9.357 8.872 -7.163 1.00 91.56 101 HIS A CA 1
ATOM 738 C C . HIS A 1 101 ? -8.156 8.513 -6.288 1.00 91.56 101 HIS A C 1
ATOM 740 O O . HIS A 1 101 ? -7.112 9.139 -6.418 1.00 91.56 101 HIS A O 1
ATOM 746 N N . LEU A 1 102 ? -8.278 7.482 -5.453 1.00 92.25 102 LEU A N 1
ATOM 747 C CA . LEU A 1 102 ? -7.204 7.054 -4.566 1.00 92.25 102 LEU A CA 1
ATOM 748 C C . LEU A 1 102 ? -5.995 6.526 -5.350 1.00 92.25 102 LEU A C 1
ATOM 750 O O . LEU A 1 102 ? -4.863 6.872 -5.024 1.00 92.25 102 LEU A O 1
ATOM 754 N N . VAL A 1 103 ? -6.229 5.771 -6.432 1.00 91.44 103 VAL A N 1
ATOM 755 C CA . VAL A 1 103 ? -5.175 5.388 -7.389 1.00 91.44 103 VAL A CA 1
ATOM 756 C C . VAL A 1 103 ? -4.517 6.627 -7.990 1.00 91.44 103 VAL A C 1
ATOM 758 O O . VAL A 1 103 ? -3.293 6.734 -7.977 1.00 91.44 103 VAL A O 1
ATOM 761 N N . ALA A 1 104 ? -5.313 7.574 -8.496 1.00 90.44 104 ALA A N 1
ATOM 762 C CA . ALA A 1 104 ? -4.783 8.782 -9.119 1.00 90.44 104 ALA A CA 1
ATOM 763 C C . ALA A 1 104 ? -3.930 9.609 -8.143 1.00 90.44 104 ALA A C 1
ATOM 765 O O . ALA A 1 104 ? -2.857 10.075 -8.524 1.00 90.44 104 ALA A O 1
ATOM 766 N N . ASP A 1 105 ? -4.369 9.749 -6.893 1.00 90.50 105 ASP A N 1
ATOM 767 C CA . ASP A 1 105 ? -3.650 10.486 -5.852 1.00 90.50 105 ASP A CA 1
ATOM 768 C C . ASP A 1 105 ? -2.341 9.786 -5.458 1.00 90.50 105 ASP A C 1
ATOM 770 O O . ASP A 1 105 ? -1.304 10.443 -5.328 1.00 90.50 105 ASP A O 1
ATOM 774 N N . LEU A 1 106 ? -2.362 8.456 -5.310 1.00 90.44 106 LEU A N 1
ATOM 775 C CA . LEU A 1 106 ? -1.175 7.663 -4.978 1.00 90.44 106 LEU A CA 1
ATOM 776 C C . LEU A 1 106 ? -0.130 7.689 -6.099 1.00 90.44 106 LEU A C 1
ATOM 778 O O . LEU A 1 106 ? 1.046 7.911 -5.821 1.00 90.44 106 LEU A O 1
ATOM 782 N N . VAL A 1 107 ? -0.550 7.520 -7.355 1.00 85.81 107 VAL A N 1
ATOM 783 C CA . VAL A 1 107 ? 0.355 7.520 -8.519 1.00 85.81 107 VAL A CA 1
ATOM 784 C C . VAL A 1 107 ? 0.885 8.925 -8.813 1.00 85.81 107 VAL A C 1
ATOM 786 O O . VAL A 1 107 ? 2.060 9.095 -9.124 1.00 85.81 107 VAL A O 1
ATOM 789 N N . ALA A 1 108 ? 0.058 9.967 -8.669 1.00 83.75 108 ALA A N 1
ATOM 790 C CA . ALA A 1 108 ? 0.506 11.348 -8.862 1.00 83.75 108 ALA A CA 1
ATOM 791 C C . ALA A 1 108 ? 1.442 11.845 -7.744 1.00 83.75 108 ALA A C 1
ATOM 793 O O . ALA A 1 108 ? 2.084 12.893 -7.891 1.00 83.75 108 ALA A O 1
ATOM 794 N N . SER A 1 109 ? 1.517 11.129 -6.619 1.00 75.62 109 SER A N 1
ATOM 795 C CA . SER A 1 109 ? 2.378 11.485 -5.499 1.00 75.62 109 SER A CA 1
ATOM 796 C C . SER A 1 109 ? 3.851 11.331 -5.876 1.00 75.62 109 SER A C 1
ATOM 798 O O . SER A 1 109 ? 4.420 10.242 -5.855 1.00 75.62 109 SER A O 1
ATOM 800 N N . SER A 1 110 ? 4.535 12.456 -6.100 1.00 66.75 110 SER A N 1
ATOM 801 C CA . SER A 1 110 ? 5.990 12.489 -6.327 1.00 66.75 110 SER A CA 1
ATOM 802 C C . SER A 1 110 ? 6.827 12.079 -5.101 1.00 66.75 110 SER A C 1
ATOM 804 O O . SER A 1 110 ? 8.044 12.263 -5.095 1.00 66.75 110 SER A O 1
ATOM 806 N N . VAL A 1 111 ? 6.175 11.628 -4.028 1.00 82.19 111 VAL A N 1
ATOM 807 C CA . VAL A 1 111 ? 6.749 11.294 -2.719 1.00 82.19 111 VAL A CA 1
ATOM 808 C C . VAL A 1 111 ? 6.369 9.883 -2.264 1.00 82.19 111 VAL A C 1
ATOM 810 O O . VAL A 1 111 ? 6.572 9.560 -1.096 1.00 82.19 111 VAL A O 1
ATOM 813 N N . LEU A 1 112 ? 5.839 9.036 -3.157 1.00 90.94 112 LEU A N 1
ATOM 814 C CA . LEU A 1 112 ? 5.607 7.627 -2.838 1.00 90.94 112 LEU A CA 1
ATOM 815 C C . LEU A 1 112 ? 6.922 6.973 -2.378 1.00 90.94 112 LEU A C 1
ATOM 817 O O . LEU A 1 112 ? 7.965 7.083 -3.040 1.00 90.94 112 LEU A O 1
ATOM 821 N N . GLU A 1 113 ? 6.880 6.364 -1.197 1.00 91.50 113 GLU A N 1
ATOM 822 C CA . GLU A 1 113 ? 8.035 5.703 -0.598 1.00 91.50 113 GLU A CA 1
ATOM 823 C C . GLU A 1 113 ? 8.230 4.296 -1.183 1.00 91.50 113 GLU A C 1
ATOM 825 O O . GLU A 1 113 ? 7.326 3.730 -1.795 1.00 91.50 113 GLU A O 1
ATOM 830 N N . GLU A 1 114 ? 9.436 3.737 -1.047 1.00 91.31 114 GLU A N 1
ATOM 831 C CA . GLU A 1 114 ? 9.813 2.481 -1.721 1.00 91.31 114 GLU A CA 1
ATOM 832 C C . GLU A 1 114 ? 8.956 1.296 -1.245 1.00 91.31 114 GLU A C 1
ATOM 834 O O . GLU A 1 114 ? 8.523 0.486 -2.065 1.00 91.31 114 GLU A O 1
ATOM 839 N N . GLY A 1 115 ? 8.658 1.232 0.057 1.00 90.94 115 GLY A N 1
ATOM 840 C CA . GLY A 1 115 ? 7.785 0.218 0.650 1.00 90.94 115 GLY A CA 1
ATOM 841 C C . GLY A 1 115 ? 6.328 0.319 0.172 1.00 90.94 115 GLY A C 1
ATOM 842 O O . GLY A 1 115 ? 5.823 -0.633 -0.427 1.00 90.94 115 GLY A O 1
ATOM 843 N N . PRO A 1 116 ? 5.657 1.476 0.322 1.00 93.69 116 PRO A N 1
ATOM 844 C CA . PRO A 1 116 ? 4.323 1.701 -0.230 1.00 93.69 116 PRO A CA 1
ATOM 845 C C . PRO A 1 116 ? 4.237 1.461 -1.742 1.00 93.69 116 PRO A C 1
ATOM 847 O O . PRO A 1 116 ? 3.267 0.873 -2.215 1.00 93.69 116 PRO A O 1
ATOM 850 N N . ALA A 1 117 ? 5.262 1.831 -2.514 1.00 94.56 117 ALA A N 1
ATOM 851 C CA . ALA A 1 117 ? 5.307 1.526 -3.942 1.00 94.56 117 ALA A CA 1
ATOM 852 C C . ALA A 1 117 ? 5.352 0.012 -4.214 1.00 94.56 117 ALA A C 1
ATOM 854 O O . ALA A 1 117 ? 4.642 -0.475 -5.096 1.00 94.56 117 ALA A O 1
ATOM 855 N N . ALA A 1 118 ? 6.122 -0.745 -3.423 1.00 93.69 118 ALA A N 1
ATOM 856 C CA . ALA A 1 118 ? 6.163 -2.204 -3.498 1.00 93.69 118 ALA A CA 1
ATOM 857 C C . ALA A 1 118 ? 4.810 -2.854 -3.163 1.00 93.69 118 ALA A C 1
ATOM 859 O O . ALA A 1 118 ? 4.480 -3.885 -3.747 1.00 93.69 118 ALA A O 1
ATOM 860 N N . ALA A 1 119 ? 4.029 -2.256 -2.257 1.00 94.19 119 ALA A N 1
ATOM 861 C CA . ALA A 1 119 ? 2.696 -2.732 -1.886 1.00 94.19 119 ALA A CA 1
ATOM 862 C C . ALA A 1 119 ? 1.606 -2.343 -2.904 1.00 94.19 119 ALA A C 1
ATOM 864 O O . ALA A 1 119 ? 0.697 -3.129 -3.163 1.00 94.19 119 ALA A O 1
ATOM 865 N N . LEU A 1 120 ? 1.696 -1.154 -3.509 1.00 95.75 120 LEU A N 1
ATOM 866 C CA . LEU A 1 120 ? 0.726 -0.669 -4.496 1.00 95.75 120 LEU A CA 1
ATOM 867 C C . LEU A 1 120 ? 0.870 -1.361 -5.859 1.00 95.75 120 LEU A C 1
ATOM 869 O O . LEU A 1 120 ? -0.130 -1.626 -6.526 1.00 95.75 120 LEU A O 1
ATOM 873 N N . ALA A 1 121 ? 2.099 -1.663 -6.284 1.00 95.94 121 ALA A N 1
ATOM 874 C CA . ALA A 1 121 ? 2.360 -2.183 -7.625 1.00 95.94 121 ALA A CA 1
ATOM 875 C C . ALA A 1 121 ? 1.616 -3.499 -7.956 1.00 95.94 121 ALA A C 1
ATOM 877 O O . ALA A 1 121 ? 0.985 -3.546 -9.015 1.00 95.94 121 ALA A O 1
ATOM 878 N N . PRO A 1 122 ? 1.592 -4.534 -7.084 1.00 95.25 122 PRO A N 1
ATOM 879 C CA . PRO A 1 122 ? 0.823 -5.754 -7.337 1.00 95.25 122 PRO A CA 1
ATOM 880 C C . PRO A 1 122 ? -0.681 -5.497 -7.476 1.00 95.25 122 PRO A C 1
ATOM 882 O O . PRO A 1 122 ? -1.335 -6.108 -8.317 1.00 95.25 122 PRO A O 1
ATOM 885 N N . LEU A 1 123 ? -1.224 -4.566 -6.684 1.00 94.88 123 LEU A N 1
ATOM 886 C CA . LEU A 1 123 ? -2.645 -4.227 -6.718 1.00 94.88 123 LEU A CA 1
ATOM 887 C C . LEU A 1 123 ? -3.032 -3.589 -8.060 1.00 94.88 123 LEU A C 1
ATOM 889 O O . LEU A 1 123 ? -4.069 -3.925 -8.632 1.00 94.88 123 LEU A O 1
ATOM 893 N N . LEU A 1 124 ? -2.177 -2.708 -8.587 1.00 95.12 124 LEU A N 1
ATOM 894 C CA . LEU A 1 124 ? -2.340 -2.117 -9.918 1.00 95.12 124 LEU A CA 1
ATOM 895 C C . LEU A 1 124 ? -2.154 -3.157 -11.037 1.00 95.12 124 LEU A C 1
ATOM 897 O O . LEU A 1 124 ? -2.930 -3.156 -11.993 1.00 95.12 124 LEU A O 1
ATOM 901 N N . GLU A 1 125 ? -1.172 -4.061 -10.908 1.00 95.56 125 GLU A N 1
ATOM 902 C CA . GLU A 1 125 ? -0.939 -5.167 -11.855 1.00 95.56 125 GLU A CA 1
ATOM 903 C C . GLU A 1 125 ? -2.191 -6.052 -11.975 1.00 95.56 125 GLU A C 1
ATOM 905 O O . GLU A 1 125 ? -2.666 -6.293 -13.087 1.00 95.56 125 GLU A O 1
ATOM 910 N N . GLU A 1 126 ? -2.769 -6.477 -10.846 1.00 94.44 126 GLU A N 1
ATOM 911 C CA . GLU A 1 126 ? -3.967 -7.329 -10.802 1.00 94.44 126 GLU A CA 1
ATOM 912 C C . GLU A 1 126 ? -5.186 -6.676 -11.471 1.00 94.44 126 GLU A C 1
ATOM 914 O O . GLU A 1 126 ? -5.995 -7.354 -12.108 1.00 94.44 126 GLU A O 1
ATOM 919 N N . HIS A 1 127 ? -5.284 -5.348 -11.392 1.00 91.56 127 HIS A N 1
ATOM 920 C CA . HIS A 1 127 ? -6.377 -4.575 -11.983 1.00 91.56 127 HIS A CA 1
ATOM 921 C C . HIS A 1 127 ? -6.092 -4.093 -13.415 1.00 91.56 127 HIS A C 1
ATOM 923 O O . HIS A 1 127 ? -6.929 -3.420 -14.016 1.00 91.56 127 HIS A O 1
ATOM 929 N N . GLY A 1 128 ? -4.954 -4.484 -13.999 1.00 92.88 128 GLY A N 1
ATOM 930 C CA . GLY A 1 128 ? -4.605 -4.200 -15.393 1.00 92.88 128 GLY A CA 1
ATOM 931 C C . GLY A 1 128 ? -4.015 -2.809 -15.646 1.00 92.88 128 GLY A C 1
ATOM 932 O O . GLY A 1 128 ? -3.800 -2.451 -16.805 1.00 92.88 128 GLY A O 1
ATOM 933 N N . GLU A 1 129 ? -3.696 -2.048 -14.599 1.00 93.56 129 GLU A N 1
ATOM 934 C CA . GLU A 1 129 ? -3.063 -0.725 -14.680 1.00 93.56 129 GLU A CA 1
ATOM 935 C C . GLU A 1 129 ? -1.538 -0.867 -14.842 1.00 93.56 129 GLU A C 1
ATOM 937 O O . GLU A 1 129 ? -0.744 -0.411 -14.018 1.00 93.56 129 GLU A O 1
ATOM 942 N N . LEU A 1 130 ? -1.118 -1.560 -15.907 1.00 96.00 130 LEU A N 1
ATOM 943 C CA . LEU A 1 130 ? 0.258 -2.040 -16.083 1.00 96.00 130 LEU A CA 1
ATOM 944 C C . LEU A 1 130 ? 1.307 -0.920 -16.133 1.00 96.00 130 LEU A C 1
ATOM 946 O O . LEU A 1 130 ? 2.389 -1.083 -15.575 1.00 96.00 130 LEU A O 1
ATOM 950 N N . ASP A 1 131 ? 1.008 0.216 -16.767 1.00 95.06 131 ASP A N 1
ATOM 951 C CA . ASP A 1 131 ? 1.941 1.350 -16.822 1.00 95.06 131 ASP A CA 1
ATOM 952 C C . ASP A 1 131 ? 2.198 1.933 -15.420 1.00 95.06 131 ASP A C 1
ATOM 954 O O . ASP A 1 131 ? 3.346 2.154 -15.034 1.00 95.06 131 ASP A O 1
ATOM 958 N N . ALA A 1 132 ? 1.137 2.117 -14.627 1.00 93.62 132 ALA A N 1
ATOM 959 C CA . ALA A 1 132 ? 1.240 2.629 -13.261 1.00 93.62 132 ALA A 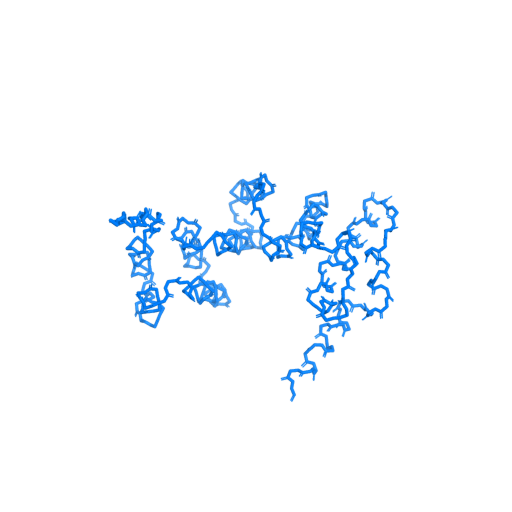CA 1
ATOM 960 C C . ALA A 1 132 ? 1.873 1.600 -12.307 1.00 93.62 132 ALA A C 1
ATOM 962 O O . ALA A 1 132 ? 2.666 1.961 -11.435 1.00 93.62 132 ALA A O 1
ATOM 963 N N . ALA A 1 133 ? 1.577 0.310 -12.499 1.00 96.31 133 ALA A N 1
ATOM 964 C CA . ALA A 1 133 ? 2.232 -0.775 -11.775 1.00 96.31 133 ALA A CA 1
ATOM 965 C C . ALA A 1 133 ? 3.746 -0.780 -12.032 1.00 96.31 133 ALA A C 1
ATOM 967 O O . ALA A 1 133 ? 4.529 -0.906 -11.089 1.00 96.31 133 ALA A O 1
ATOM 968 N N . LEU A 1 134 ? 4.172 -0.590 -13.288 1.00 95.44 134 LEU A N 1
ATOM 969 C CA . LEU A 1 134 ? 5.590 -0.506 -13.636 1.00 95.44 134 LEU A CA 1
ATOM 970 C C . LEU A 1 134 ? 6.273 0.690 -12.964 1.00 95.44 134 LEU A C 1
ATOM 972 O O . LEU A 1 134 ? 7.355 0.522 -12.406 1.00 95.44 134 LEU A O 1
ATOM 976 N N . GLU A 1 135 ? 5.639 1.865 -12.970 1.00 93.88 135 GLU A N 1
ATOM 977 C CA . GLU A 1 135 ? 6.166 3.052 -12.285 1.00 93.88 135 GLU A CA 1
ATOM 978 C C . GLU A 1 135 ?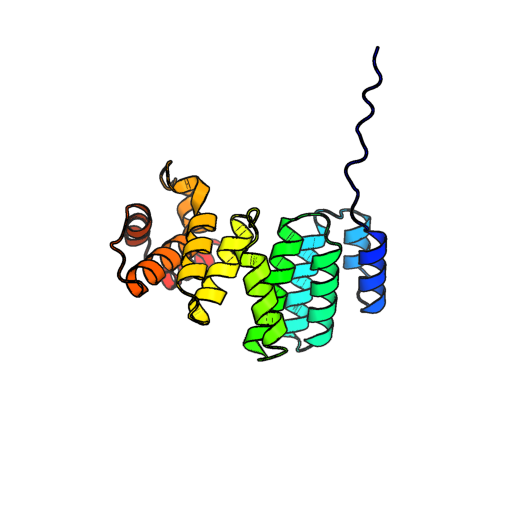 6.355 2.796 -10.782 1.00 93.88 135 GLU A C 1
ATOM 980 O O . GLU A 1 135 ? 7.410 3.102 -10.222 1.00 93.88 135 GLU A O 1
ATOM 985 N N . CYS A 1 136 ? 5.382 2.151 -10.135 1.00 95.38 136 CYS A N 1
ATOM 986 C CA . CYS A 1 136 ? 5.484 1.787 -8.723 1.00 95.38 136 CYS A CA 1
ATOM 987 C C . CYS A 1 136 ? 6.604 0.763 -8.473 1.00 95.38 136 CYS A C 1
ATOM 989 O O . CYS A 1 136 ? 7.394 0.928 -7.542 1.00 95.38 136 CYS A O 1
ATOM 991 N N . TYR A 1 137 ? 6.742 -0.260 -9.322 1.00 94.56 137 TYR A N 1
ATOM 992 C CA . TYR A 1 137 ? 7.854 -1.204 -9.213 1.00 94.56 137 TYR A CA 1
ATOM 993 C C . TYR A 1 137 ? 9.220 -0.533 -9.413 1.00 94.56 137 TYR A C 1
ATOM 995 O O . TYR A 1 137 ? 10.160 -0.853 -8.685 1.00 94.56 137 TYR A O 1
ATOM 1003 N N . ASP A 1 138 ? 9.337 0.415 -10.347 1.00 92.88 138 ASP A N 1
ATOM 1004 C CA . ASP A 1 138 ? 10.558 1.202 -10.549 1.00 92.88 138 ASP A CA 1
ATOM 1005 C C . ASP A 1 138 ? 10.890 2.060 -9.315 1.00 92.88 138 ASP A C 1
ATOM 1007 O O . ASP A 1 138 ? 12.057 2.131 -8.916 1.00 92.88 138 ASP A O 1
ATOM 1011 N N . ILE A 1 139 ? 9.885 2.662 -8.664 1.00 92.38 139 ILE A N 1
ATOM 1012 C CA . ILE A 1 139 ? 10.058 3.385 -7.393 1.00 92.38 139 ILE A CA 1
ATOM 1013 C C . ILE A 1 139 ? 10.537 2.430 -6.293 1.00 92.38 139 ILE A C 1
ATOM 1015 O O . ILE A 1 139 ? 11.515 2.747 -5.616 1.00 92.38 139 ILE A O 1
ATOM 1019 N N . ALA A 1 140 ? 9.914 1.258 -6.152 1.00 92.19 140 ALA A N 1
ATOM 1020 C CA . ALA A 1 140 ? 10.250 0.262 -5.131 1.00 92.19 140 ALA A CA 1
ATOM 1021 C C . ALA A 1 140 ? 11.708 -0.223 -5.208 1.00 92.19 140 ALA A C 1
ATOM 1023 O O . ALA A 1 140 ? 12.309 -0.576 -4.195 1.00 92.19 140 ALA A O 1
ATOM 1024 N N . VAL A 1 141 ? 12.302 -0.220 -6.406 1.00 91.00 141 VAL A N 1
ATOM 1025 C CA . VAL A 1 141 ? 13.689 -0.662 -6.631 1.00 91.00 141 VA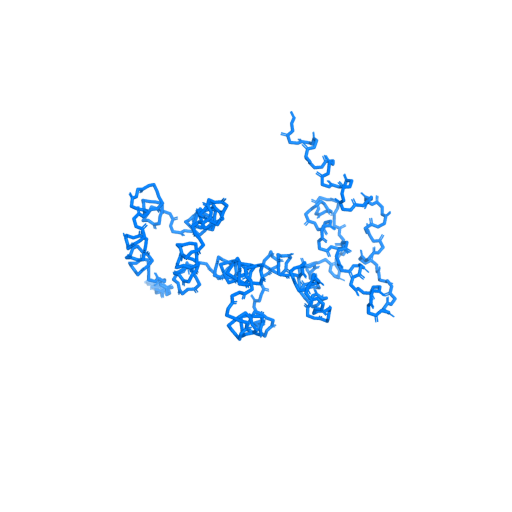L A CA 1
ATOM 1026 C C . VAL A 1 141 ? 14.645 0.492 -6.942 1.00 91.00 141 VAL A C 1
ATOM 1028 O O . VAL A 1 141 ? 15.802 0.253 -7.308 1.00 91.00 141 VAL A O 1
ATOM 1031 N N . ARG A 1 142 ? 14.213 1.754 -6.789 1.00 88.19 142 ARG A N 1
ATOM 1032 C CA . ARG A 1 142 ? 14.953 2.927 -7.290 1.00 88.19 142 ARG A CA 1
ATOM 1033 C C . ARG A 1 142 ? 16.371 3.046 -6.738 1.00 88.19 142 ARG A C 1
ATOM 1035 O O . ARG A 1 142 ? 17.283 3.431 -7.471 1.00 88.19 142 ARG A O 1
ATOM 1042 N N . GLY A 1 143 ? 16.576 2.662 -5.475 1.00 83.44 143 GLY A N 1
ATOM 1043 C CA . GLY A 1 143 ? 17.889 2.652 -4.825 1.00 83.44 143 GLY A CA 1
ATOM 1044 C C . GLY A 1 143 ? 18.908 1.727 -5.506 1.00 83.44 143 GLY A C 1
ATOM 1045 O O . GLY A 1 143 ? 20.115 1.911 -5.351 1.00 83.44 143 GLY A O 1
ATOM 1046 N N . TYR A 1 144 ? 18.436 0.780 -6.319 1.00 80.69 144 TYR A N 1
ATOM 1047 C CA . TYR A 1 144 ? 19.228 -0.287 -6.928 1.00 80.69 144 TYR A CA 1
ATOM 1048 C C . TYR A 1 144 ? 19.367 -0.151 -8.451 1.00 80.69 144 TYR A C 1
ATOM 1050 O O . TYR A 1 144 ? 20.219 -0.816 -9.045 1.00 80.69 144 TYR A O 1
ATOM 1058 N N . LEU A 1 145 ? 18.625 0.777 -9.076 1.00 72.06 145 LEU A N 1
ATOM 1059 C CA . LEU A 1 145 ? 18.668 1.059 -10.522 1.00 72.06 145 LEU A CA 1
ATOM 1060 C C . LEU A 1 145 ? 20.063 1.447 -11.039 1.00 72.06 145 LEU A C 1
ATOM 1062 O O . LEU A 1 145 ? 20.349 1.279 -12.221 1.00 72.06 145 LEU A O 1
ATOM 1066 N N . SER A 1 146 ? 20.938 1.972 -10.178 1.00 70.00 146 SER A N 1
ATOM 1067 C CA . SER A 1 146 ? 22.298 2.390 -10.559 1.00 70.00 146 SER A CA 1
ATOM 1068 C C . SER A 1 146 ? 23.417 1.641 -9.834 1.00 70.00 146 SER A C 1
ATOM 1070 O O . SER A 1 146 ? 24.538 1.586 -10.339 1.00 70.00 146 SER A O 1
ATOM 1072 N N . ALA A 1 147 ? 23.128 1.055 -8.671 1.00 69.75 147 ALA A N 1
ATOM 1073 C CA . ALA A 1 147 ? 24.118 0.410 -7.812 1.00 69.75 147 ALA A CA 1
ATOM 1074 C C . ALA A 1 147 ? 24.198 -1.115 -8.004 1.00 69.75 147 ALA A C 1
ATOM 1076 O O . ALA A 1 147 ? 25.170 -1.733 -7.567 1.00 69.75 147 ALA A O 1
ATOM 1077 N N . GLY A 1 148 ? 23.200 -1.714 -8.665 1.00 68.50 148 GLY A N 1
ATOM 1078 C CA . GLY A 1 148 ? 22.985 -3.158 -8.636 1.00 68.50 148 GLY A CA 1
ATOM 1079 C C . GLY A 1 148 ? 22.337 -3.608 -7.326 1.00 68.50 148 GLY A C 1
ATOM 1080 O O . GLY A 1 148 ? 22.251 -2.847 -6.362 1.00 68.50 148 GLY A O 1
ATOM 1081 N N . VAL A 1 149 ? 21.862 -4.853 -7.294 1.00 69.50 149 VAL A N 1
ATOM 1082 C CA . VAL A 1 149 ? 21.206 -5.431 -6.115 1.00 69.50 149 VAL A CA 1
ATOM 1083 C C . VAL A 1 149 ? 22.255 -6.149 -5.261 1.00 69.50 149 VAL A C 1
ATOM 1085 O O . VAL A 1 149 ? 22.847 -7.121 -5.734 1.00 69.50 149 VAL A O 1
ATOM 1088 N N . PRO A 1 150 ? 22.532 -5.695 -4.026 1.00 74.38 150 PRO A N 1
ATOM 1089 C CA . PRO A 1 150 ? 23.422 -6.419 -3.133 1.00 74.38 150 PRO A CA 1
ATOM 1090 C C . PRO A 1 150 ? 22.742 -7.703 -2.647 1.00 74.38 150 PRO A C 1
ATOM 1092 O O . PRO A 1 150 ? 21.533 -7.715 -2.429 1.00 74.38 150 PRO A O 1
ATOM 1095 N N . GLU A 1 151 ? 23.521 -8.765 -2.429 1.00 71.50 151 GLU A N 1
ATOM 1096 C CA . GLU A 1 151 ? 23.023 -10.102 -2.061 1.00 71.50 151 GLU A CA 1
ATOM 1097 C C . GLU A 1 151 ? 22.064 -10.070 -0.858 1.00 71.50 151 GLU A C 1
ATOM 1099 O O . GLU A 1 151 ? 21.019 -10.708 -0.870 1.00 71.50 151 GLU A O 1
ATOM 1104 N N . GLN A 1 152 ? 22.347 -9.234 0.143 1.00 72.06 152 GLN A N 1
ATOM 1105 C CA . GLN A 1 152 ? 21.495 -9.082 1.325 1.00 72.06 152 GLN A CA 1
ATOM 1106 C C . GLN A 1 152 ? 20.139 -8.393 1.073 1.00 72.06 152 GLN A C 1
ATOM 1108 O O . GLN A 1 152 ? 19.245 -8.510 1.904 1.00 72.06 152 GLN A O 1
ATOM 1113 N N . ALA A 1 153 ? 19.978 -7.658 -0.031 1.00 73.50 153 ALA A N 1
ATOM 1114 C CA . ALA A 1 153 ? 18.717 -6.996 -0.386 1.00 73.50 153 ALA A CA 1
ATOM 1115 C C . ALA A 1 153 ? 17.859 -7.843 -1.334 1.00 73.50 153 ALA A C 1
ATOM 1117 O O . ALA A 1 153 ? 16.705 -7.513 -1.583 1.00 73.50 153 ALA A O 1
ATOM 1118 N N . VAL A 1 154 ? 18.411 -8.939 -1.853 1.00 72.75 154 VAL A N 1
ATOM 1119 C CA . VAL A 1 154 ? 17.765 -9.788 -2.853 1.00 72.75 154 VAL A CA 1
ATOM 1120 C C . VAL A 1 154 ? 16.406 -10.302 -2.383 1.00 72.75 154 VAL A C 1
ATOM 1122 O O . VAL A 1 154 ? 15.436 -10.184 -3.121 1.00 72.75 154 VAL A O 1
ATOM 1125 N N . LEU A 1 155 ? 16.315 -10.818 -1.154 1.00 73.12 155 LEU A N 1
ATOM 1126 C CA . LEU A 1 155 ? 15.055 -11.344 -0.617 1.00 73.12 155 LEU A CA 1
ATOM 1127 C C . LEU A 1 155 ? 14.002 -10.246 -0.429 1.00 73.12 155 LEU A C 1
ATOM 1129 O O . LEU A 1 155 ? 12.838 -10.456 -0.749 1.00 73.12 155 LEU A O 1
ATOM 1133 N N . LEU A 1 156 ? 14.415 -9.059 0.024 1.00 75.44 156 LEU A N 1
ATOM 1134 C CA . LEU A 1 156 ? 13.514 -7.915 0.206 1.00 75.44 156 LEU A CA 1
ATOM 1135 C C . LEU A 1 156 ? 12.975 -7.385 -1.129 1.00 75.44 156 LEU A C 1
ATOM 1137 O O . LEU A 1 156 ? 11.861 -6.877 -1.196 1.00 75.44 156 LEU A O 1
ATOM 1141 N N . LEU A 1 157 ? 13.764 -7.510 -2.197 1.00 82.88 157 LEU A N 1
ATOM 1142 C CA . LEU A 1 157 ? 13.422 -7.011 -3.527 1.00 82.88 157 LEU A CA 1
ATOM 1143 C C . LEU A 1 157 ? 12.885 -8.095 -4.462 1.00 82.88 157 LEU A C 1
ATOM 1145 O O . LEU A 1 157 ? 12.512 -7.779 -5.589 1.00 82.88 157 LEU A O 1
ATOM 1149 N N . ALA A 1 158 ? 12.825 -9.352 -4.019 1.00 83.31 158 ALA A N 1
ATOM 1150 C CA . ALA A 1 158 ? 12.400 -10.479 -4.838 1.00 83.31 158 ALA A CA 1
ATOM 1151 C C . ALA A 1 158 ? 11.024 -10.233 -5.467 1.00 83.31 158 ALA A C 1
ATOM 1153 O O . ALA A 1 158 ? 10.863 -10.352 -6.682 1.00 83.31 158 ALA A O 1
ATOM 1154 N N . VAL A 1 159 ? 10.051 -9.824 -4.648 1.00 85.94 159 VAL A N 1
ATOM 1155 C CA . VAL A 1 159 ? 8.682 -9.549 -5.099 1.00 85.94 159 VAL A CA 1
ATOM 1156 C C . VAL A 1 159 ? 8.631 -8.333 -6.041 1.00 85.94 159 VAL A C 1
ATOM 1158 O O . VAL A 1 159 ? 8.141 -8.507 -7.161 1.00 85.94 159 VAL A O 1
ATOM 1161 N N . PRO A 1 160 ? 9.174 -7.146 -5.684 1.00 91.06 160 PRO A N 1
ATOM 1162 C CA . PRO A 1 160 ? 9.220 -6.003 -6.596 1.00 91.06 160 PRO A CA 1
ATOM 1163 C C . PRO A 1 160 ? 9.912 -6.282 -7.931 1.00 91.06 160 PRO A C 1
ATOM 1165 O O . PRO A 1 160 ? 9.388 -5.927 -8.982 1.00 91.06 160 PRO A O 1
ATOM 1168 N N . LEU A 1 161 ? 11.072 -6.943 -7.918 1.00 90.31 161 LEU A N 1
ATOM 1169 C CA . LEU A 1 161 ? 11.828 -7.216 -9.139 1.00 90.31 161 LEU A CA 1
ATOM 1170 C C . LEU A 1 161 ? 11.116 -8.245 -10.026 1.00 90.31 161 LEU A C 1
ATOM 1172 O O . LEU A 1 161 ? 11.078 -8.083 -11.246 1.00 90.31 161 LEU A O 1
ATOM 1176 N N . ALA A 1 162 ? 10.526 -9.289 -9.436 1.00 89.31 162 ALA A N 1
ATOM 1177 C CA . ALA A 1 162 ? 9.757 -10.270 -10.195 1.00 89.31 162 ALA A CA 1
ATOM 1178 C C . ALA A 1 162 ? 8.504 -9.645 -10.821 1.00 89.31 162 ALA A C 1
ATOM 1180 O O . ALA A 1 162 ? 8.218 -9.893 -11.993 1.00 89.31 162 ALA A O 1
ATOM 1181 N N . GLY A 1 163 ? 7.778 -8.820 -10.059 1.00 92.38 163 GLY A N 1
ATOM 1182 C CA . GLY A 1 163 ? 6.618 -8.083 -10.559 1.00 92.38 163 GLY A CA 1
ATOM 1183 C C . GLY A 1 163 ? 6.984 -7.134 -11.691 1.00 92.38 163 GLY A C 1
ATOM 1184 O O . GLY A 1 163 ? 6.395 -7.195 -12.769 1.00 92.38 163 GLY A O 1
ATOM 1185 N N . ARG A 1 164 ? 8.061 -6.366 -11.517 1.00 94.00 164 ARG A N 1
ATOM 1186 C CA . ARG A 1 164 ? 8.619 -5.513 -12.568 1.00 94.00 164 ARG A CA 1
ATOM 1187 C C . ARG A 1 164 ? 8.896 -6.275 -13.863 1.00 94.00 164 ARG A C 1
ATOM 1189 O O . ARG A 1 164 ? 8.440 -5.856 -14.926 1.00 94.00 164 ARG A O 1
ATOM 1196 N N . ALA A 1 165 ? 9.611 -7.397 -13.777 1.00 92.44 165 ALA A N 1
ATOM 1197 C CA . ALA A 1 165 ? 9.962 -8.205 -14.940 1.00 92.44 165 ALA A CA 1
ATOM 1198 C C . ALA A 1 165 ? 8.711 -8.731 -15.667 1.00 92.44 165 ALA A C 1
ATOM 1200 O O . ALA A 1 165 ? 8.643 -8.678 -16.899 1.00 92.44 165 ALA A O 1
ATOM 1201 N N . ARG A 1 166 ? 7.691 -9.184 -14.918 1.00 93.88 166 ARG A N 1
ATOM 1202 C CA . ARG A 1 166 ? 6.399 -9.607 -15.487 1.00 93.88 166 ARG A CA 1
ATOM 1203 C C . ARG A 1 166 ? 5.681 -8.462 -16.195 1.00 93.88 166 ARG A C 1
ATOM 1205 O O . ARG A 1 166 ? 5.280 -8.629 -17.347 1.00 93.88 166 ARG A O 1
ATOM 1212 N N . VAL A 1 167 ? 5.549 -7.307 -15.543 1.00 96.44 167 VAL A N 1
ATOM 1213 C CA . VAL A 1 167 ? 4.839 -6.144 -16.097 1.00 96.44 167 VAL A CA 1
ATOM 1214 C C . VAL A 1 167 ? 5.542 -5.618 -17.350 1.00 96.44 167 VAL A C 1
ATOM 1216 O O . VAL A 1 167 ? 4.889 -5.369 -18.363 1.00 96.44 167 VAL A O 1
ATOM 1219 N N . ARG A 1 168 ? 6.879 -5.533 -17.350 1.00 96.06 168 ARG A N 1
ATOM 1220 C CA . ARG A 1 168 ? 7.662 -5.157 -18.543 1.00 96.06 168 ARG A CA 1
ATOM 1221 C C . ARG A 1 168 ? 7.416 -6.109 -19.707 1.00 96.06 168 ARG A C 1
ATOM 1223 O O . ARG A 1 168 ? 7.158 -5.648 -20.818 1.00 96.06 168 ARG A O 1
ATOM 1230 N N . ALA A 1 169 ? 7.438 -7.418 -19.452 1.00 94.38 169 ALA A N 1
ATOM 1231 C CA . ALA A 1 169 ? 7.140 -8.418 -20.472 1.00 94.38 169 ALA A CA 1
ATOM 1232 C C . ALA A 1 169 ? 5.703 -8.279 -21.008 1.00 94.38 169 ALA A C 1
ATOM 1234 O O . ALA A 1 169 ? 5.496 -8.350 -22.221 1.00 94.38 169 ALA A O 1
ATOM 1235 N N . ALA A 1 170 ? 4.724 -8.022 -20.135 1.00 96.12 170 ALA A N 1
ATOM 1236 C CA . ALA A 1 170 ? 3.332 -7.785 -20.523 1.00 96.12 170 ALA A CA 1
ATOM 1237 C C . ALA A 1 170 ? 3.161 -6.519 -21.386 1.00 96.12 170 ALA A C 1
ATOM 1239 O O . ALA A 1 170 ? 2.353 -6.513 -22.315 1.00 96.12 170 ALA A O 1
ATOM 1240 N N . LEU A 1 171 ? 3.969 -5.484 -21.138 1.00 96.94 171 LEU A N 1
ATOM 1241 C CA . LEU A 1 171 ? 4.038 -4.256 -21.939 1.00 96.94 171 LEU A CA 1
ATOM 1242 C C . LEU A 1 171 ? 4.892 -4.399 -23.218 1.00 96.94 171 LEU A C 1
ATOM 1244 O O . LEU A 1 171 ? 4.992 -3.457 -24.003 1.00 96.94 171 LEU A O 1
ATOM 1248 N N . GLY A 1 172 ? 5.510 -5.563 -23.455 1.00 96.75 172 GLY A N 1
ATOM 1249 C CA . GLY A 1 172 ? 6.376 -5.805 -24.614 1.00 96.75 172 GLY A CA 1
ATOM 1250 C C . GLY A 1 172 ? 7.724 -5.078 -24.552 1.00 96.75 172 GLY A C 1
ATOM 1251 O O . GLY A 1 172 ? 8.336 -4.827 -25.592 1.00 96.75 172 GLY A O 1
ATOM 1252 N N . LEU A 1 173 ? 8.177 -4.713 -23.351 1.00 95.62 173 LEU A N 1
ATOM 1253 C CA . LEU A 1 173 ? 9.481 -4.103 -23.115 1.00 95.62 173 LEU A CA 1
ATOM 1254 C C . LEU A 1 173 ? 10.561 -5.183 -22.988 1.00 95.62 173 LEU A C 1
ATOM 1256 O O . LEU A 1 173 ? 10.346 -6.234 -22.388 1.00 95.62 173 LEU A O 1
ATOM 1260 N N . GLU A 1 174 ? 11.748 -4.905 -23.525 1.00 92.75 174 GLU A N 1
ATOM 1261 C CA . GLU A 1 174 ? 12.903 -5.797 -23.385 1.00 92.75 174 GLU A CA 1
ATOM 1262 C C . GLU A 1 174 ? 13.374 -5.859 -21.920 1.00 92.75 174 GLU A C 1
ATOM 1264 O O . GLU A 1 174 ? 13.463 -4.805 -21.279 1.00 92.75 174 GLU A O 1
ATOM 1269 N N . PRO A 1 175 ? 13.723 -7.043 -21.383 1.00 88.75 175 PRO A N 1
ATOM 1270 C CA . PRO A 1 175 ? 14.281 -7.159 -20.039 1.00 88.75 175 PRO A CA 1
ATOM 1271 C C . PRO A 1 175 ? 15.567 -6.340 -19.876 1.00 88.75 175 PRO A C 1
ATOM 1273 O O . PRO A 1 175 ? 16.417 -6.313 -20.770 1.00 88.75 175 PRO A O 1
ATOM 1276 N N . ASP A 1 176 ? 15.737 -5.698 -18.723 1.00 88.50 176 ASP A N 1
ATOM 1277 C CA . ASP A 1 176 ? 16.991 -5.046 -18.344 1.00 88.50 176 ASP A CA 1
ATOM 1278 C C . ASP A 1 176 ? 17.766 -5.834 -17.275 1.00 88.50 176 ASP A C 1
ATOM 1280 O O . ASP A 1 176 ? 17.433 -6.966 -16.919 1.00 88.50 176 ASP A O 1
ATOM 1284 N N . PHE A 1 177 ? 18.861 -5.249 -16.783 1.00 84.12 177 PHE A N 1
ATOM 1285 C CA . PHE A 1 177 ? 19.742 -5.938 -15.846 1.00 84.12 177 PHE A CA 1
ATOM 1286 C C . PHE A 1 177 ? 19.044 -6.305 -14.522 1.00 84.12 177 PHE A C 1
ATOM 1288 O O . PHE A 1 177 ? 19.382 -7.341 -13.947 1.00 84.12 177 PHE A O 1
ATOM 1295 N N . LEU A 1 178 ? 18.073 -5.510 -14.053 1.00 83.81 178 LEU A N 1
ATOM 1296 C CA . LEU A 1 178 ? 17.319 -5.808 -12.832 1.00 83.81 178 LEU A CA 1
ATOM 1297 C C . LEU A 1 178 ? 16.357 -6.968 -13.056 1.00 83.81 178 LEU A C 1
ATOM 1299 O O . LEU A 1 178 ? 16.277 -7.855 -12.210 1.00 83.81 178 LEU A O 1
ATOM 1303 N N . ASP A 1 179 ? 15.712 -7.013 -14.220 1.00 84.75 179 ASP A N 1
ATOM 1304 C CA . ASP A 1 179 ? 14.831 -8.126 -14.582 1.00 84.75 179 ASP A CA 1
ATOM 1305 C C . ASP A 1 179 ? 15.621 -9.444 -14.629 1.00 84.75 179 ASP A C 1
ATOM 1307 O O . ASP A 1 179 ? 15.176 -10.483 -14.140 1.00 84.75 179 ASP A O 1
ATOM 1311 N N . THR A 1 180 ? 16.858 -9.396 -15.139 1.00 78.62 180 THR A N 1
ATOM 1312 C CA . THR A 1 180 ? 17.730 -10.579 -15.185 1.00 78.62 180 THR A CA 1
ATOM 1313 C C . THR A 1 180 ? 18.303 -10.990 -13.831 1.00 78.62 180 THR A C 1
ATOM 1315 O O . THR A 1 180 ? 18.649 -12.160 -13.662 1.00 78.62 180 THR A O 1
ATOM 1318 N N . ALA A 1 181 ? 18.376 -10.075 -12.858 1.00 70.81 181 ALA A N 1
ATOM 1319 C CA . ALA A 1 181 ? 18.862 -10.386 -11.514 1.00 70.81 181 ALA A CA 1
ATOM 1320 C C . ALA A 1 181 ? 17.931 -11.368 -10.778 1.00 70.81 181 ALA A C 1
ATOM 1322 O O . ALA A 1 181 ? 18.391 -12.128 -9.928 1.00 70.81 181 ALA A O 1
ATOM 1323 N N . VAL A 1 182 ? 16.648 -11.410 -11.156 1.00 65.56 182 VAL A N 1
ATOM 1324 C CA . VAL A 1 182 ? 15.638 -12.313 -10.579 1.00 65.56 182 VAL A CA 1
ATOM 1325 C C . VAL A 1 182 ? 15.739 -13.730 -11.127 1.00 65.56 182 VAL A C 1
ATOM 1327 O O . VAL A 1 182 ? 15.441 -14.689 -10.423 1.00 65.56 182 VAL A O 1
ATOM 1330 N N . HIS A 1 183 ? 16.218 -13.906 -12.362 1.00 56.69 183 HIS A N 1
ATOM 1331 C CA . HIS A 1 183 ? 16.307 -15.230 -12.989 1.00 56.69 183 HIS A CA 1
ATOM 1332 C C . HIS A 1 183 ? 17.269 -16.198 -12.275 1.00 56.69 183 HIS A C 1
ATOM 1334 O O . HIS A 1 183 ? 17.239 -17.394 -12.558 1.00 56.69 183 HIS A O 1
ATOM 1340 N N . GLY A 1 184 ? 18.095 -15.709 -11.344 1.00 53.91 184 GLY A N 1
ATOM 1341 C CA . GLY A 1 184 ? 18.926 -16.536 -10.466 1.00 53.91 184 GLY A CA 1
ATOM 1342 C C . GLY A 1 184 ? 18.263 -16.974 -9.153 1.00 53.91 184 GLY A C 1
ATOM 1343 O O . GLY A 1 184 ? 18.887 -17.735 -8.421 1.00 53.91 184 GLY A O 1
ATOM 1344 N N . LEU A 1 185 ? 17.051 -16.496 -8.844 1.00 55.91 185 LEU A N 1
ATOM 1345 C CA . LEU A 1 185 ? 16.435 -16.587 -7.512 1.00 55.91 185 LEU A CA 1
ATOM 1346 C C . LEU A 1 185 ? 15.286 -17.597 -7.407 1.00 55.91 185 LEU A C 1
ATOM 1348 O O . LEU A 1 185 ? 14.857 -17.898 -6.304 1.00 55.91 185 LEU A O 1
ATOM 1352 N N . GLY A 1 186 ? 14.805 -18.143 -8.525 1.00 55.12 186 GLY A N 1
ATOM 1353 C CA . GLY A 1 186 ? 13.591 -18.965 -8.546 1.00 55.12 186 GLY A CA 1
ATOM 1354 C C . GLY A 1 186 ? 12.320 -18.130 -8.733 1.00 55.12 186 GLY A C 1
ATOM 1355 O O . GLY A 1 186 ? 12.365 -16.916 -8.940 1.00 55.12 186 GLY A O 1
ATOM 1356 N N . THR A 1 187 ? 11.173 -18.799 -8.756 1.00 61.75 187 THR A N 1
ATOM 1357 C CA . THR A 1 187 ? 9.851 -18.162 -8.840 1.00 61.75 187 THR A CA 1
ATOM 1358 C C . THR A 1 187 ? 9.500 -17.431 -7.536 1.00 61.75 187 THR A C 1
ATOM 1360 O O . THR A 1 187 ? 10.021 -17.781 -6.477 1.00 61.75 187 THR A O 1
ATOM 1363 N N . PRO A 1 188 ? 8.609 -16.419 -7.568 1.00 55.50 188 PRO A N 1
ATOM 1364 C CA . PRO A 1 188 ? 8.114 -15.772 -6.353 1.00 55.50 188 PRO A CA 1
ATOM 1365 C C . PRO A 1 188 ? 7.527 -16.765 -5.344 1.00 55.50 188 PRO A C 1
ATOM 1367 O O . PRO A 1 188 ? 7.749 -16.598 -4.150 1.00 55.50 188 PRO A O 1
ATOM 1370 N N . GLU A 1 189 ? 6.829 -17.812 -5.802 1.00 59.06 189 GLU A N 1
ATOM 1371 C CA . GLU A 1 189 ? 6.329 -18.868 -4.917 1.00 59.06 189 GLU A CA 1
ATOM 1372 C C . GLU A 1 189 ? 7.463 -19.659 -4.250 1.00 59.06 189 GLU A C 1
ATOM 1374 O O . GLU A 1 189 ? 7.414 -19.867 -3.040 1.00 59.06 189 GLU A O 1
ATOM 1379 N N . GLU A 1 190 ? 8.502 -20.040 -5.000 1.00 60.78 190 GLU A N 1
ATOM 1380 C CA . GLU A 1 190 ? 9.681 -20.733 -4.453 1.00 60.78 190 GLU A CA 1
ATOM 1381 C C . GLU A 1 190 ? 10.431 -19.857 -3.439 1.00 60.78 190 GLU A C 1
ATOM 1383 O O . GLU A 1 190 ? 10.834 -20.342 -2.384 1.00 60.78 190 GLU A O 1
ATOM 1388 N N . LEU A 1 191 ? 10.555 -18.554 -3.708 1.00 60.03 191 LEU A N 1
ATOM 1389 C CA . LEU A 1 191 ? 11.204 -17.598 -2.806 1.00 60.03 191 LEU A CA 1
ATOM 1390 C C . LEU A 1 191 ? 10.403 -17.370 -1.522 1.00 60.03 191 LEU A C 1
ATOM 1392 O O . LEU A 1 191 ? 10.984 -17.300 -0.439 1.00 60.03 191 LEU A O 1
ATOM 1396 N N . MET A 1 192 ? 9.075 -17.281 -1.622 1.00 58.25 192 MET A N 1
ATOM 1397 C CA . MET A 1 192 ?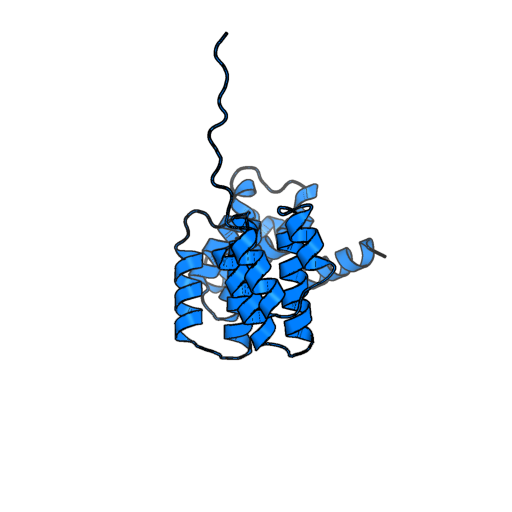 8.188 -17.153 -0.462 1.00 58.25 192 MET A CA 1
ATOM 1398 C C . MET A 1 192 ? 8.151 -18.440 0.374 1.00 58.25 192 MET A C 1
ATOM 1400 O O . MET A 1 192 ? 8.110 -18.368 1.603 1.00 58.25 192 MET A O 1
ATOM 1404 N N . GLU A 1 193 ? 8.207 -19.611 -0.265 1.00 62.28 193 GLU A N 1
ATOM 1405 C CA . GLU A 1 193 ? 8.302 -20.911 0.410 1.00 62.28 193 GLU A CA 1
ATOM 1406 C C . GLU A 1 193 ? 9.658 -21.077 1.120 1.00 62.28 193 GLU A C 1
ATOM 1408 O O . GLU A 1 193 ? 9.709 -21.525 2.267 1.00 62.28 193 GLU A O 1
ATOM 1413 N N . GLU A 1 194 ? 10.753 -20.635 0.496 1.00 58.66 194 GLU A N 1
ATOM 1414 C CA . GLU A 1 194 ? 12.094 -20.651 1.089 1.00 58.66 194 GLU A CA 1
ATOM 1415 C C . GLU A 1 194 ? 12.224 -19.655 2.260 1.00 58.66 194 GLU A C 1
ATOM 1417 O O . GLU A 1 194 ? 12.799 -19.992 3.298 1.00 58.66 194 GLU A O 1
ATOM 1422 N N . LEU A 1 195 ? 11.607 -18.471 2.158 1.00 54.41 195 LEU A N 1
ATOM 1423 C CA . LEU A 1 195 ? 11.476 -17.508 3.261 1.00 54.41 195 LEU A CA 1
ATOM 1424 C C . LEU A 1 195 ? 10.653 -18.077 4.425 1.00 54.41 195 LEU A C 1
ATOM 1426 O O . LEU A 1 195 ? 11.085 -18.005 5.576 1.00 54.41 195 LEU A O 1
ATOM 1430 N N . ALA A 1 196 ? 9.504 -18.699 4.145 1.00 55.09 196 ALA A N 1
ATOM 1431 C CA . ALA A 1 196 ? 8.682 -19.350 5.167 1.00 55.09 196 ALA A CA 1
ATOM 1432 C C . ALA A 1 196 ? 9.414 -20.520 5.858 1.00 55.09 196 ALA A C 1
ATOM 1434 O O . ALA A 1 196 ? 9.171 -20.801 7.035 1.00 55.09 196 ALA A O 1
ATOM 1435 N N . ALA A 1 197 ? 10.335 -21.183 5.152 1.00 56.66 197 ALA A N 1
ATOM 1436 C CA . ALA A 1 197 ? 11.170 -22.252 5.693 1.00 56.66 197 ALA A CA 1
ATOM 1437 C C . ALA A 1 197 ? 12.335 -21.754 6.573 1.00 56.66 197 ALA A C 1
ATOM 1439 O O . ALA A 1 197 ? 12.792 -22.506 7.428 1.00 56.66 197 ALA A O 1
ATOM 1440 N N . GLN A 1 198 ? 12.809 -20.514 6.402 1.00 46.97 198 GLN A N 1
ATOM 1441 C CA . GLN A 1 198 ? 13.900 -19.936 7.209 1.00 46.97 198 GLN A CA 1
ATOM 1442 C C . GLN A 1 198 ? 13.439 -19.336 8.549 1.00 46.97 198 GLN A C 1
ATOM 1444 O O . GLN A 1 198 ? 14.270 -19.079 9.420 1.00 46.97 198 GLN A O 1
ATOM 1449 N N . VAL A 1 199 ? 12.134 -19.107 8.720 1.00 48.47 199 VAL A N 1
ATOM 1450 C CA . VAL A 1 199 ? 11.539 -18.512 9.935 1.00 48.47 199 VAL A CA 1
ATOM 1451 C C . VAL A 1 199 ? 11.010 -19.585 10.915 1.00 48.47 199 VAL A C 1
ATOM 1453 O O . VAL A 1 199 ? 10.559 -19.248 12.010 1.00 48.47 199 VAL A O 1
ATOM 1456 N N . ASN A 1 200 ? 11.124 -20.877 10.571 1.00 41.47 200 ASN A N 1
ATOM 1457 C CA . ASN A 1 200 ? 10.829 -22.034 11.439 1.00 41.47 200 ASN A CA 1
ATOM 1458 C C . ASN A 1 200 ? 12.102 -22.728 11.945 1.00 41.47 200 ASN A C 1
ATOM 1460 O O . ASN A 1 200 ? 12.027 -23.359 13.026 1.00 41.47 200 ASN A O 1
#

Secondary structure (DSSP, 8-state):
-------------HHHHHHHHHHTT-TTHHHHHHHH-HHHHHHHHHHHHHHHHHTT-HHHHHHHHHHHHHH-SSHHHHHHHHHHHHHHHHHTT--HHHHHHHHHHHHH-TT--HHHHHHHHHHHHHTT-HHHHHHHHHHHTGGGTTT---GGGHHHHHHHHHHHHHHHHHTTPPP-HHHHHHTTS--HHHHHHHHHHH--